Protein 3PI7 (pdb70)

Foldseek 3Di:
DDDQKWAWWFQDWAADPDQDFQADPAVPQTDIDMGTQDDEAQQKFKWQFFWAFDDSQQSCASNRNHPATAHGGAHTGFWFWGATCGAHNHPLRVVRHGFIWTFGQPNVSHHNRDRMGMHGSVRIDRADPPFDRVLSNPVPLLLVLVVLVVQVVVPQQEEEEPCQHPSNLNNQLVSQVVNHAYAYEDQDPVCQVVSVVSHHNHYARCPDPCRLVVLLVVVVRPHQEYEAADAAPVLLSNQVNAANHEAEYEHHNHPHDHDVPDCVCCVVRVYYYYYDDSVVVCVPPVVVVVSSVVSSVCSVVVVDDFFDEEAESVCCNPPVSVVVVDGHHIYMYGD

Solvent-accessible surface area: 15190 Å² total

Structure (mmCIF, N/CA/C/O backbone):
data_3PI7
#
_entry.id   3PI7
#
_cell.length_a   140.301
_cell.length_b   39.969
_cell.length_c   56.173
_cell.angle_alpha   90.000
_cell.angle_beta   90.340
_cell.angle_gamma   90.000
#
_symmetry.space_group_name_H-M   'C 1 2 1'
#
loop_
_entity.id
_entity.type
_entity.pdbx_description
1 polymer 'NADH oxidoreductase'
2 non-polymer GLYCEROL
3 non-polymer 'PHOSPHATE ION'
4 non-polymer 'POTASSIUM ION'
5 water water
#
loop_
_atom_site.group_PDB
_atom_site.id
_atom_site.type_symbol
_atom_site.label_atom_id
_atom_site.label_alt_id
_atom_site.label_comp_id
_atom_site.label_asym_id
_atom_site.label_entity_id
_atom_site.label_seq_id
_atom_site.pdbx_PDB_ins_code
_atom_site.Cartn_x
_atom_site.Cartn_y
_atom_site.Cartn_z
_atom_site.occupancy
_atom_site.B_iso_or_equiv
_atom_site.auth_seq_id
_atom_site.auth_comp_id
_atom_site.auth_asym_id
_atom_site.auth_atom_id
_atom_site.pdbx_PDB_model_num
ATOM 9 N N . THR A 1 6 ? 37.542 25.512 67.685 1.00 33.54 5 THR A N 1
ATOM 10 C CA . THR A 1 6 ? 37.050 24.143 67.797 1.00 32.52 5 THR A CA 1
ATOM 11 C C . THR A 1 6 ? 37.283 23.381 66.531 1.00 32.36 5 THR A C 1
ATOM 12 O O . THR A 1 6 ? 36.620 23.608 65.526 1.00 32.89 5 THR A O 1
ATOM 16 N N . ILE A 1 7 ? 38.239 22.466 66.605 1.00 25.79 6 ILE A N 1
ATOM 17 C CA A ILE A 1 7 ? 38.647 21.583 65.515 0.50 24.30 6 ILE A CA 1
ATOM 18 C CA B ILE A 1 7 ? 38.561 21.563 65.507 0.50 24.60 6 ILE A CA 1
ATOM 19 C C . ILE A 1 7 ? 38.736 20.187 66.135 1.00 24.44 6 ILE A C 1
ATOM 20 O O . ILE A 1 7 ? 39.173 20.102 67.287 1.00 23.04 6 ILE A O 1
ATOM 29 N N . PRO A 1 8 ? 38.354 19.082 65.449 1.00 20.65 7 PRO A N 1
ATOM 30 C CA . PRO A 1 8 ? 38.524 17.755 66.082 1.00 20.09 7 PRO A CA 1
ATOM 31 C C . PRO A 1 8 ? 39.965 17.511 66.504 1.00 20.09 7 PRO A C 1
ATOM 32 O O . PRO A 1 8 ? 40.899 18.058 65.885 1.00 18.40 7 PRO A O 1
ATOM 36 N N . SER A 1 9 ? 40.157 16.656 67.495 1.00 16.58 8 SER A N 1
ATOM 37 C CA . SER A 1 9 ? 41.525 16.346 67.861 1.00 17.14 8 SER A CA 1
ATOM 38 C C . SER A 1 9 ? 41.944 15.016 67.217 1.00 17.53 8 SER A C 1
ATOM 39 O O . SER A 1 9 ? 43.118 14.706 67.222 1.00 17.02 8 SER A O 1
ATOM 42 N N . GLU A 1 10 ? 40.991 14.250 66.658 1.00 14.49 9 GLU A N 1
ATOM 43 C CA . GLU A 1 10 ? 41.281 12.972 66.011 1.00 15.23 9 GLU A CA 1
ATOM 44 C C . GLU A 1 10 ? 40.683 12.967 64.620 1.00 16.58 9 GLU A C 1
ATOM 45 O O . GLU A 1 10 ? 39.654 13.598 64.384 1.00 16.89 9 GLU A O 1
ATOM 59 N N . LYS A 1 12 ? 40.298 10.447 60.657 1.00 13.08 11 LYS A N 1
ATOM 60 C CA . LYS A 1 12 ? 40.612 9.267 59.878 1.00 13.54 11 LYS A CA 1
ATOM 61 C C . LYS A 1 12 ? 41.531 9.708 58.742 1.00 14.54 11 LYS A C 1
ATOM 62 O O . LYS A 1 12 ? 41.455 10.853 58.291 1.00 12.91 11 LYS A O 1
ATOM 68 N N . ALA A 1 13 ? 42.429 8.811 58.313 1.00 11.44 12 ALA A N 1
ATOM 69 C CA . ALA A 1 13 ? 43.404 9.109 57.278 1.00 11.11 12 ALA A CA 1
ATOM 70 C C . ALA A 1 13 ? 43.940 7.833 56.682 1.00 13.78 12 ALA A C 1
ATOM 71 O O . ALA A 1 13 ? 43.748 6.771 57.285 1.00 15.82 12 ALA A O 1
ATOM 73 N N . LEU A 1 14 ? 44.585 7.924 55.496 1.00 11.56 13 LEU A N 1
ATOM 74 C CA . LEU A 1 14 ? 45.254 6.788 54.819 1.00 11.18 13 LEU A CA 1
ATOM 75 C C . LEU A 1 14 ? 46.724 6.978 55.073 1.00 15.73 13 LEU A C 1
ATOM 76 O O . LEU A 1 14 ? 47.344 7.883 54.492 1.00 14.80 13 LEU A O 1
ATOM 81 N N . LEU A 1 15 ? 47.251 6.210 56.034 1.00 13.24 14 LEU A N 1
ATOM 82 C CA . LEU A 1 15 ? 48.602 6.369 56.539 1.00 13.06 14 LEU A CA 1
ATOM 83 C C . LEU A 1 15 ? 49.632 5.556 55.817 1.00 15.38 14 LEU A C 1
ATOM 84 O O . LEU A 1 15 ? 49.435 4.369 55.578 1.00 14.54 14 LEU A O 1
ATOM 89 N N . LEU A 1 16 ? 50.780 6.178 55.561 1.00 11.89 15 LEU A N 1
ATOM 90 C CA . LEU A 1 16 ? 51.902 5.492 54.918 1.00 11.14 15 LEU A CA 1
ATOM 91 C C . LEU A 1 16 ? 52.416 4.354 55.777 1.00 16.31 15 LEU A C 1
ATOM 92 O O . LEU A 1 16 ? 52.667 4.534 56.974 1.00 16.23 15 LEU A O 1
ATOM 97 N N . VAL A 1 17 ? 52.577 3.179 55.156 1.00 14.19 16 VAL A N 1
ATOM 98 C CA . VAL A 1 17 ? 53.099 1.995 55.833 1.00 15.76 16 VAL A CA 1
ATOM 99 C C . VAL A 1 17 ? 54.618 2.005 55.660 1.00 20.82 16 VAL A C 1
ATOM 100 O O . VAL A 1 17 ? 55.357 1.585 56.557 1.00 20.44 16 VAL A O 1
ATOM 104 N N . GLY A 1 18 ? 55.055 2.481 54.501 1.00 18.45 17 GLY A N 1
ATOM 105 C CA . GLY A 1 18 ? 56.470 2.558 54.159 1.00 19.88 17 GLY A CA 1
ATOM 106 C C . GLY A 1 18 ? 57.134 3.812 54.676 1.00 20.33 17 GLY A C 1
ATOM 107 O O . GLY A 1 18 ? 56.474 4.820 54.932 1.00 17.97 17 GLY A O 1
ATOM 108 N N . ASP A 1 19 ? 58.442 3.727 54.871 1.00 17.91 18 ASP A N 1
ATOM 109 C CA . ASP A 1 19 ? 59.267 4.843 55.286 1.00 17.35 18 ASP A CA 1
ATOM 110 C C . ASP A 1 19 ? 60.331 5.100 54.222 1.00 19.53 18 ASP A C 1
ATOM 111 O O . ASP A 1 19 ? 60.795 4.146 53.562 1.00 17.29 18 ASP A O 1
ATOM 116 N N . GLY A 1 20 ? 60.731 6.375 54.071 1.00 16.77 19 GLY A N 1
ATOM 117 C CA . GLY A 1 20 ? 61.755 6.754 53.103 1.00 14.69 19 GLY A CA 1
ATOM 118 C C . GLY A 1 20 ? 61.443 6.303 51.695 1.00 17.49 19 GLY A C 1
ATOM 119 O O . GLY A 1 20 ? 60.326 6.502 51.195 1.00 14.28 19 GLY A O 1
ATOM 120 N N . TYR A 1 21 ? 62.439 5.686 51.044 1.00 17.57 20 TYR A N 1
ATOM 121 C CA . TYR A 1 21 ? 62.306 5.181 49.681 1.00 16.99 20 TYR A CA 1
ATOM 122 C C . TYR A 1 21 ? 62.307 3.675 49.706 1.00 19.30 20 TYR A C 1
ATOM 123 O O . TYR A 1 21 ? 62.775 3.079 50.667 1.00 18.26 20 TYR A O 1
ATOM 132 N N . THR A 1 22 ? 61.807 3.053 48.662 1.00 19.13 21 THR A N 1
ATOM 133 C CA . THR A 1 22 ? 61.776 1.596 48.660 1.00 20.97 21 THR A CA 1
ATOM 134 C C . THR A 1 22 ? 63.094 0.986 48.212 1.00 28.23 21 THR A C 1
ATOM 135 O O . THR A 1 22 ? 63.838 1.583 47.427 1.00 26.70 21 THR A O 1
ATOM 139 N N . LYS A 1 23 ? 63.372 -0.218 48.732 1.00 28.14 22 LYS A N 1
ATOM 140 C CA . LYS A 1 23 ? 64.551 -0.999 48.376 1.00 29.66 22 LYS A CA 1
ATOM 141 C C . LYS A 1 23 ? 64.144 -2.043 47.331 1.00 36.56 22 LYS A C 1
ATOM 142 O O . LYS A 1 23 ? 65.004 -2.704 46.740 1.00 38.17 22 LYS A O 1
ATOM 146 N N . THR A 1 24 ? 62.820 -2.198 47.120 1.00 32.10 23 THR A N 1
ATOM 147 C CA . THR A 1 24 ? 62.257 -3.164 46.179 1.00 32.40 23 THR A CA 1
ATOM 148 C C . THR A 1 24 ? 61.253 -2.442 45.247 1.00 33.38 23 THR A C 1
ATOM 149 O O . THR A 1 24 ? 60.057 -2.669 45.385 1.00 32.03 23 THR A O 1
ATOM 153 N N . PRO A 1 25 ? 61.698 -1.596 44.281 1.00 31.51 24 PRO A N 1
ATOM 154 C CA . PRO A 1 25 ? 60.719 -0.883 43.433 1.00 31.66 24 PRO A CA 1
ATOM 155 C C . PRO A 1 25 ? 59.893 -1.850 42.593 1.00 35.43 24 PRO A C 1
ATOM 156 O O . PRO A 1 25 ? 60.401 -2.900 42.207 1.00 36.23 24 PRO A O 1
ATOM 160 N N . SER A 1 26 ? 58.611 -1.521 42.359 1.00 30.06 25 SER A N 1
ATOM 161 C CA . SER A 1 26 ? 57.712 -2.423 41.646 1.00 29.76 25 SER A CA 1
ATOM 162 C C . SER A 1 26 ? 56.886 -1.755 40.546 1.00 30.37 25 SER A C 1
ATOM 163 O O . SER A 1 26 ? 55.718 -2.101 40.359 1.00 29.86 25 SER A O 1
ATOM 166 N N . GLY A 1 27 ? 57.508 -0.855 39.797 0.50 26.68 26 GLY A N 1
ATOM 167 C CA . GLY A 1 27 ? 56.839 -0.181 38.691 0.50 26.47 26 GLY A CA 1
ATOM 168 C C . GLY A 1 27 ? 55.790 0.827 39.124 0.50 28.86 26 GLY A C 1
ATOM 169 O O . GLY A 1 27 ? 55.709 1.191 40.301 0.50 28.56 26 GLY A O 1
ATOM 170 N N . SER A 1 28 ? 54.956 1.251 38.172 1.00 23.16 27 SER A N 1
ATOM 171 C CA . SER A 1 28 ? 53.976 2.298 38.378 1.00 22.07 27 SER A CA 1
ATOM 172 C C . SER A 1 28 ? 52.529 1.835 38.593 1.00 25.99 27 SER A C 1
ATOM 173 O O . SER A 1 28 ? 51.715 2.653 39.002 1.00 25.20 27 SER A O 1
ATOM 176 N N . ALA A 1 29 ? 52.209 0.561 38.322 1.00 24.96 28 ALA A N 1
ATOM 177 C CA . ALA A 1 29 ? 50.862 0.026 38.528 1.00 25.89 28 ALA A CA 1
ATOM 178 C C . ALA A 1 29 ? 50.575 -0.107 40.018 1.00 26.02 28 ALA A C 1
ATOM 179 O O . ALA A 1 29 ? 51.451 -0.496 40.791 1.00 24.12 28 ALA A O 1
ATOM 181 N N . LEU A 1 30 ? 49.375 0.267 40.419 1.00 24.58 29 LEU A N 1
ATOM 182 C CA . LEU A 1 30 ? 48.959 0.131 41.815 1.00 24.45 29 LEU A CA 1
ATOM 183 C C . LEU A 1 30 ? 48.037 -1.056 41.876 1.00 26.92 29 LEU A C 1
ATOM 184 O O . LEU A 1 30 ? 46.866 -0.962 41.507 1.00 25.97 29 LEU A O 1
ATOM 189 N N . GLU A 1 31 ? 48.620 -2.186 42.225 1.00 25.01 30 GLU A N 1
ATOM 190 C CA . GLU A 1 31 ? 47.984 -3.478 42.292 1.00 27.41 30 GLU A CA 1
ATOM 191 C C . GLU A 1 31 ? 47.100 -3.597 43.551 1.00 27.50 30 GLU A C 1
ATOM 192 O O . GLU A 1 31 ? 46.080 -4.284 43.532 1.00 28.15 30 GLU A O 1
ATOM 198 N N . ALA A 1 32 ? 47.525 -2.960 44.648 1.00 21.42 31 ALA A N 1
ATOM 199 C CA . ALA A 1 32 ? 46.848 -2.968 45.942 1.00 21.39 31 ALA A CA 1
ATOM 200 C C . ALA A 1 32 ? 47.288 -1.770 46.777 1.00 22.72 31 ALA A C 1
ATOM 201 O O . ALA A 1 32 ? 48.402 -1.264 46.586 1.00 21.19 31 ALA A O 1
ATOM 211 N N . GLU A 1 34 ? 46.984 -1.935 50.376 1.00 14.80 33 GLU A N 1
ATOM 212 C CA . GLU A 1 34 ? 47.380 -2.497 51.671 1.00 13.20 33 GLU A CA 1
ATOM 213 C C . GLU A 1 34 ? 48.876 -2.608 51.890 1.00 16.27 33 GLU A C 1
ATOM 214 O O . GLU A 1 34 ? 49.276 -2.463 53.046 1.00 16.74 33 GLU A O 1
ATOM 220 N N . PRO A 1 35 ? 49.749 -2.816 50.882 1.00 16.00 34 PRO A N 1
ATOM 221 C CA . PRO A 1 35 ? 51.198 -2.832 51.188 1.00 15.65 34 PRO A CA 1
ATOM 222 C C . PRO A 1 35 ? 51.727 -1.438 51.559 1.00 17.45 34 PRO A C 1
ATOM 223 O O . PRO A 1 35 ? 52.754 -1.313 52.238 1.00 17.85 34 PRO A O 1
ATOM 227 N N . TYR A 1 36 ? 51.003 -0.395 51.150 1.00 13.58 35 TYR A N 1
ATOM 228 C CA . TYR A 1 36 ? 51.485 0.992 51.191 1.00 13.31 35 TYR A CA 1
ATOM 229 C C . TYR A 1 36 ? 50.745 1.898 52.109 1.00 17.29 35 TYR A C 1
ATOM 230 O O . TYR A 1 36 ? 51.304 2.912 52.537 1.00 16.13 35 TYR A O 1
ATOM 239 N N . LEU A 1 37 ? 49.459 1.599 52.364 1.00 14.39 36 LEU A N 1
ATOM 240 C CA . LEU A 1 37 ? 48.645 2.490 53.168 1.00 13.27 36 LEU A CA 1
ATOM 241 C C . LEU A 1 37 ? 47.752 1.700 54.074 1.00 16.69 36 LEU A C 1
ATOM 242 O O . LEU A 1 37 ? 47.331 0.593 53.718 1.00 15.08 36 LEU A O 1
ATOM 247 N N . GLU A 1 38 ? 47.466 2.267 55.234 1.00 12.69 37 GLU A N 1
ATOM 248 C CA . GLU A 1 38 ? 46.538 1.669 56.173 1.00 13.81 37 GLU A CA 1
ATOM 249 C C . GLU A 1 38 ? 45.594 2.747 56.638 1.00 17.98 37 GLU A C 1
ATOM 250 O O . GLU A 1 38 ? 46.008 3.895 56.864 1.00 17.98 37 GLU A O 1
ATOM 256 N N . GLN A 1 39 ? 44.321 2.390 56.739 1.00 15.93 38 GLN A N 1
ATOM 257 C CA . GLN A 1 39 ? 43.333 3.329 57.237 1.00 15.19 38 GLN A CA 1
ATOM 258 C C . GLN A 1 39 ? 43.520 3.382 58.737 1.00 18.77 38 GLN A C 1
ATOM 259 O O . GLN A 1 39 ? 43.625 2.343 59.389 1.00 20.22 38 GLN A O 1
ATOM 265 N N . GLY A 1 40 ? 43.601 4.577 59.284 1.00 15.89 39 GLY A N 1
ATOM 266 C CA . GLY A 1 40 ? 43.760 4.699 60.726 1.00 16.20 39 GLY A CA 1
ATOM 267 C C . GLY A 1 40 ? 43.127 5.953 61.261 1.00 20.20 39 GLY A C 1
ATOM 268 O O . GLY A 1 40 ? 42.668 6.799 60.500 1.00 18.42 39 GLY A O 1
ATOM 269 N N . ARG A 1 41 ? 43.056 6.044 62.575 1.00 17.24 40 ARG A N 1
ATOM 270 C CA . ARG A 1 41 ? 42.559 7.223 63.274 1.00 16.60 40 ARG A CA 1
ATOM 271 C C . ARG A 1 41 ? 43.770 7.782 63.979 1.00 21.08 40 ARG A C 1
ATOM 272 O O . ARG A 1 41 ? 44.427 7.048 64.711 1.00 21.18 40 ARG A O 1
ATOM 280 N N . ILE A 1 42 ? 44.119 9.036 63.708 1.00 16.55 41 ILE A N 1
ATOM 281 C CA . ILE A 1 42 ? 45.305 9.654 64.284 1.00 15.60 41 ILE A CA 1
ATOM 282 C C . ILE A 1 42 ? 44.978 11.062 64.747 1.00 16.10 41 ILE A C 1
ATOM 283 O O . ILE A 1 42 ? 43.967 11.618 64.354 1.00 14.70 41 ILE A O 1
ATOM 288 N N . ALA A 1 43 ? 45.864 11.646 65.543 1.00 13.53 42 ALA A N 1
ATOM 289 C CA . ALA A 1 43 ? 45.698 13.011 65.997 1.00 14.40 42 ALA A CA 1
ATOM 290 C C . ALA A 1 43 ? 45.753 13.983 64.831 1.00 16.43 42 ALA A C 1
ATOM 291 O O . ALA A 1 43 ? 46.509 13.798 63.868 1.00 15.44 42 ALA A O 1
ATOM 293 N N . VAL A 1 44 ? 44.900 15.010 64.901 1.00 12.30 43 VAL A N 1
ATOM 294 C CA . VAL A 1 44 ? 44.896 16.062 63.910 1.00 11.94 43 VAL A CA 1
ATOM 295 C C . VAL A 1 44 ? 46.181 16.885 64.131 1.00 15.36 43 VAL A C 1
ATOM 296 O O . VAL A 1 44 ? 46.469 17.288 65.256 1.00 14.47 43 VAL A O 1
ATOM 300 N N . PRO A 1 45 ? 46.991 17.110 63.075 1.00 12.80 44 PRO A N 1
ATOM 301 C CA . PRO A 1 45 ? 48.212 17.895 63.259 1.00 11.44 44 PRO A CA 1
ATOM 302 C C . PRO A 1 45 ? 47.941 19.377 63.492 1.00 16.02 44 PRO A C 1
ATOM 303 O O . PRO A 1 45 ? 46.854 19.879 63.202 1.00 13.42 44 PRO A O 1
ATOM 307 N N . ALA A 1 46 ? 48.944 20.061 64.031 1.00 14.75 45 ALA A N 1
ATOM 308 C CA . ALA A 1 46 ? 48.932 21.509 64.223 1.00 16.79 45 ALA A CA 1
ATOM 309 C C . ALA A 1 46 ? 49.789 22.161 63.121 1.00 19.20 45 ALA A C 1
ATOM 310 O O . ALA A 1 46 ? 50.895 21.697 62.846 1.00 17.50 45 ALA A O 1
ATOM 312 N N . PRO A 1 47 ? 49.266 23.196 62.451 1.00 16.02 46 PRO A N 1
ATOM 313 C CA . PRO A 1 47 ? 50.072 23.880 61.421 1.00 15.68 46 PRO A CA 1
ATOM 314 C C . PRO A 1 47 ? 51.201 24.671 62.044 1.00 17.22 46 PRO A C 1
ATOM 315 O O . PRO A 1 47 ? 51.034 25.238 63.134 1.00 17.21 46 PRO A O 1
ATOM 319 N N . GLY A 1 48 ? 52.319 24.708 61.340 1.00 13.56 47 GLY A N 1
ATOM 320 C CA . GLY A 1 48 ? 53.471 25.515 61.727 1.00 15.01 47 GLY A CA 1
ATOM 321 C C . GLY A 1 48 ? 53.187 26.978 61.424 1.00 19.47 47 GLY A C 1
ATOM 322 O O . GLY A 1 48 ? 52.163 27.297 60.815 1.00 17.11 47 GLY A O 1
ATOM 323 N N . PRO A 1 49 ? 54.107 27.889 61.759 1.00 16.81 48 PRO A N 1
ATOM 324 C CA . PRO A 1 49 ? 53.835 29.339 61.565 1.00 17.22 48 PRO A CA 1
ATOM 325 C C . PRO A 1 49 ? 53.399 29.768 60.156 1.00 18.86 48 PRO A C 1
ATOM 326 O O . PRO A 1 49 ? 52.525 30.619 60.062 1.00 18.55 48 PRO A O 1
ATOM 330 N N . SER A 1 50 ? 53.957 29.171 59.088 1.00 15.11 49 SER A N 1
ATOM 331 C CA . SER A 1 50 ? 53.677 29.523 57.689 1.00 15.07 49 SER A CA 1
ATOM 332 C C . SER A 1 50 ? 52.642 28.599 57.050 1.00 16.96 49 SER A C 1
ATOM 333 O O . SER A 1 50 ? 52.413 28.678 55.840 1.00 16.49 49 SER A O 1
ATOM 336 N N . GLN A 1 51 ? 52.022 27.717 57.857 1.00 13.04 50 GLN A N 1
ATOM 337 C CA . GLN A 1 51 ? 51.122 26.688 57.343 1.00 12.25 50 GLN A CA 1
ATOM 338 C C . GLN A 1 51 ? 49.680 26.868 57.752 1.00 13.78 50 GLN A C 1
ATOM 339 O O . GLN A 1 51 ? 49.357 27.626 58.668 1.00 11.79 50 GLN A O 1
ATOM 345 N N . VAL A 1 52 ? 48.805 26.126 57.061 1.00 11.40 51 VAL A N 1
ATOM 346 C CA . VAL A 1 52 ? 47.395 26.125 57.332 1.00 11.12 51 VAL A CA 1
ATOM 347 C C . VAL A 1 52 ? 46.928 24.693 57.485 1.00 13.63 51 VAL A C 1
ATOM 348 O O . VAL A 1 52 ? 47.516 23.773 56.902 1.00 12.04 51 VAL A O 1
ATOM 352 N N . LEU A 1 53 ? 45.903 24.518 58.294 1.00 9.68 52 LEU A N 1
ATOM 353 C CA . LEU A 1 53 ? 45.258 23.224 58.498 1.00 10.18 52 LEU A CA 1
ATOM 354 C C . LEU A 1 53 ? 43.981 23.256 57.699 1.00 13.07 52 LEU A C 1
ATOM 355 O O . LEU A 1 53 ? 43.113 24.129 57.916 1.00 12.65 52 LEU A O 1
ATOM 360 N N . ILE A 1 54 ? 43.860 22.328 56.773 1.00 10.66 53 ILE A N 1
ATOM 361 C CA . ILE A 1 54 ? 42.709 22.290 55.875 1.00 8.96 53 ILE A CA 1
ATOM 362 C C . ILE A 1 54 ? 41.797 21.114 56.184 1.00 12.46 53 ILE A C 1
ATOM 363 O O . ILE A 1 54 ? 42.265 19.966 56.218 1.00 11.27 53 ILE A O 1
ATOM 368 N N . LYS A 1 55 ? 40.481 21.383 56.272 1.00 9.98 54 LYS A N 1
ATOM 369 C CA . LYS A 1 55 ? 39.461 20.364 56.377 1.00 9.78 54 LYS A CA 1
ATOM 370 C C . LYS A 1 55 ? 39.211 19.930 54.959 1.00 13.79 54 LYS A C 1
ATOM 371 O O . LYS A 1 55 ? 38.650 20.699 54.184 1.00 12.73 54 LYS A O 1
ATOM 377 N N . VAL A 1 56 ? 39.687 18.728 54.597 1.00 10.68 55 VAL A N 1
ATOM 378 C CA . VAL A 1 56 ? 39.642 18.246 53.229 1.00 9.56 55 VAL A CA 1
ATOM 379 C C . VAL A 1 56 ? 38.251 17.860 52.794 1.00 14.83 55 VAL A C 1
ATOM 380 O O . VAL A 1 56 ? 37.587 17.034 53.443 1.00 15.58 55 VAL A O 1
ATOM 384 N N . ASN A 1 57 ? 37.837 18.438 51.646 1.00 11.51 56 ASN A N 1
ATOM 385 C CA A ASN A 1 57 ? 36.559 18.126 51.039 0.70 13.00 56 ASN A CA 1
ATOM 386 C CA B ASN A 1 57 ? 36.557 18.147 51.010 0.30 12.59 56 ASN A CA 1
ATOM 387 C C . ASN A 1 57 ? 36.750 16.984 50.038 1.00 16.24 56 ASN A C 1
ATOM 388 O O . ASN A 1 57 ? 36.017 16.002 50.089 1.00 15.26 56 ASN A O 1
ATOM 397 N N . LEU A 1 58 ? 37.748 17.107 49.149 1.00 12.03 57 LEU A N 1
ATOM 398 C CA A LEU A 1 58 ? 38.056 16.117 48.118 0.50 12.39 57 LEU A CA 1
ATOM 399 C CA B LEU A 1 58 ? 38.060 16.092 48.168 0.50 13.22 57 LEU A CA 1
ATOM 400 C C . LEU A 1 58 ? 39.547 16.085 47.908 1.00 16.42 57 LEU A C 1
ATOM 401 O O . LEU A 1 58 ? 40.175 17.141 47.927 1.00 15.99 57 LEU A O 1
ATOM 410 N N . ALA A 1 59 ? 40.117 14.908 47.697 1.00 12.53 58 ALA A N 1
ATOM 411 C CA . ALA A 1 59 ? 41.548 14.831 47.431 1.00 13.14 58 ALA A CA 1
ATOM 412 C C . ALA A 1 59 ? 41.743 14.127 46.095 1.00 15.97 58 ALA A C 1
ATOM 413 O O . ALA A 1 59 ? 41.002 13.210 45.782 1.00 16.88 58 ALA A O 1
ATOM 415 N N . SER A 1 60 ? 42.673 14.601 45.284 1.00 13.62 59 SER A N 1
ATOM 416 C CA . SER A 1 60 ? 42.983 13.957 44.008 1.00 14.52 59 SER A CA 1
ATOM 417 C C . SER A 1 60 ? 43.890 12.777 44.214 1.00 17.03 59 SER A C 1
ATOM 418 O O . SER A 1 60 ? 44.602 12.691 45.222 1.00 16.56 59 SER A O 1
ATOM 421 N N . ILE A 1 61 ? 43.934 11.903 43.218 1.00 14.96 60 ILE A N 1
ATOM 422 C CA . ILE A 1 61 ? 44.904 10.815 43.133 1.00 15.72 60 ILE A CA 1
ATOM 423 C C . ILE A 1 61 ? 45.646 11.027 41.827 1.00 20.36 60 ILE A C 1
ATOM 424 O O . ILE A 1 61 ? 45.028 10.966 40.754 1.00 20.67 60 ILE A O 1
ATOM 429 N N . ASN A 1 62 ? 46.940 11.318 41.909 1.00 16.42 61 ASN A N 1
ATOM 430 C CA . ASN A 1 62 ? 47.772 11.545 40.723 1.00 16.42 61 ASN A CA 1
ATOM 431 C C . ASN A 1 62 ? 48.842 10.483 40.587 1.00 19.76 61 ASN A C 1
ATOM 432 O O . ASN A 1 62 ? 49.223 9.905 41.602 1.00 18.32 61 ASN A O 1
ATOM 437 N N . PRO A 1 63 ? 49.463 10.288 39.397 1.00 19.27 62 PRO A N 1
ATOM 438 C CA . PRO A 1 63 ? 50.561 9.300 39.301 1.00 18.38 62 PRO A CA 1
ATOM 439 C C . PRO A 1 63 ? 51.658 9.572 40.337 1.00 18.47 62 PRO A C 1
ATOM 440 O O . PRO A 1 63 ? 52.193 8.621 40.902 1.00 18.17 62 PRO A O 1
ATOM 444 N N . SER A 1 64 ? 51.926 10.872 40.666 1.00 15.10 63 SER A N 1
ATOM 445 C CA . SER A 1 64 ? 52.932 11.209 41.693 1.00 13.81 63 SER A CA 1
ATOM 446 C C . SER A 1 64 ? 52.539 10.603 43.065 1.00 14.85 63 SER A C 1
ATOM 447 O O . SER A 1 64 ? 53.428 10.196 43.800 1.00 14.69 63 SER A O 1
ATOM 450 N N . ASP A 1 65 ? 51.231 10.535 43.420 1.00 13.09 64 ASP A N 1
ATOM 451 C CA . ASP A 1 65 ? 50.837 9.896 44.697 1.00 11.95 64 ASP A CA 1
ATOM 452 C C . ASP A 1 65 ? 51.145 8.403 44.699 1.00 14.65 64 ASP A C 1
ATOM 453 O O . ASP A 1 65 ? 51.654 7.886 45.682 1.00 15.39 64 ASP A O 1
ATOM 458 N N . VAL A 1 66 ? 50.835 7.714 43.599 1.00 12.66 65 VAL A N 1
ATOM 459 C CA . VAL A 1 66 ? 51.085 6.270 43.464 1.00 13.63 65 VAL A CA 1
ATOM 460 C C . VAL A 1 66 ? 52.590 6.018 43.611 1.00 15.61 65 VAL A C 1
ATOM 461 O O . VAL A 1 66 ? 52.994 5.218 44.447 1.00 15.11 65 VAL A O 1
ATOM 465 N N . ALA A 1 67 ? 53.422 6.798 42.905 1.00 13.90 66 ALA A N 1
ATOM 466 C CA . ALA A 1 67 ? 54.875 6.639 43.000 1.00 13.42 66 ALA A CA 1
ATOM 467 C C . ALA A 1 67 ? 55.341 6.921 44.418 1.00 15.27 66 ALA A C 1
ATOM 468 O O . ALA A 1 67 ? 56.189 6.208 44.962 1.00 14.70 66 ALA A O 1
ATOM 470 N N . PHE A 1 68 ? 54.778 7.984 45.036 1.00 12.37 67 PHE A N 1
ATOM 471 C CA . PHE A 1 68 ? 55.195 8.362 46.371 1.00 10.81 67 PHE A CA 1
ATOM 472 C C . PHE A 1 68 ? 54.894 7.293 47.415 1.00 12.23 67 PHE A C 1
ATOM 473 O O . PHE A 1 68 ? 55.772 7.013 48.236 1.00 12.74 67 PHE A O 1
ATOM 481 N N . ILE A 1 69 ? 53.676 6.723 47.433 1.00 11.00 68 ILE A N 1
ATOM 482 C CA . ILE A 1 69 ? 53.318 5.740 48.481 1.00 11.66 68 ILE A CA 1
ATOM 483 C C . ILE A 1 69 ? 54.167 4.445 48.323 1.00 15.23 68 ILE A C 1
ATOM 484 O O . ILE A 1 69 ? 54.492 3.766 49.312 1.00 14.82 68 ILE A O 1
ATOM 489 N N . LYS A 1 70 ? 54.598 4.188 47.087 1.00 13.29 69 LYS A N 1
ATOM 490 C CA . LYS A 1 70 ? 55.432 3.039 46.761 1.00 14.55 69 LYS A CA 1
ATOM 491 C C . LYS A 1 70 ? 56.892 3.287 47.107 1.00 19.54 69 LYS A C 1
ATOM 492 O O . LYS A 1 70 ? 57.689 2.374 46.967 1.00 17.93 69 LYS A O 1
ATOM 498 N N . GLY A 1 71 ? 57.231 4.500 47.560 1.00 16.83 70 GLY A N 1
ATOM 499 C CA . GLY A 1 71 ? 58.610 4.894 47.881 1.00 15.99 70 GLY A CA 1
ATOM 500 C C . GLY A 1 71 ? 59.476 5.078 46.636 1.00 18.61 70 GLY A C 1
ATOM 501 O O . GLY A 1 71 ? 60.700 4.951 46.692 1.00 19.58 70 GLY A O 1
ATOM 502 N N . GLN A 1 72 ? 58.828 5.359 45.508 1.00 15.91 71 GLN A N 1
ATOM 503 C CA . GLN A 1 72 ? 59.405 5.479 44.173 1.00 16.98 71 GLN A CA 1
ATOM 504 C C . GLN A 1 72 ? 59.358 6.910 43.618 1.00 21.04 71 GLN A C 1
ATOM 505 O O . GLN A 1 72 ? 59.575 7.125 42.419 1.00 22.09 71 GLN A O 1
ATOM 511 N N . TYR A 1 73 ? 59.073 7.885 44.476 1.00 17.06 72 TYR A N 1
ATOM 512 C CA . TYR A 1 73 ? 59.002 9.278 44.063 1.00 15.24 72 TYR A CA 1
ATOM 513 C C . TYR A 1 73 ? 60.264 10.033 44.530 1.00 19.84 72 TYR A C 1
ATOM 514 O O . TYR A 1 73 ? 61.104 9.460 45.206 1.00 21.00 72 TYR A O 1
ATOM 523 N N . GLY A 1 74 ? 60.413 11.285 44.134 1.00 17.95 73 GLY A N 1
ATOM 524 C CA . GLY A 1 74 ? 61.565 12.089 44.516 1.00 18.21 73 GLY A CA 1
ATOM 525 C C . GLY A 1 74 ? 61.420 12.774 45.853 1.00 22.58 73 GLY A C 1
ATOM 526 O O . GLY A 1 74 ? 62.086 13.776 46.107 1.00 23.60 73 GLY A O 1
ATOM 527 N N . GLN A 1 75 ? 60.581 12.216 46.732 1.00 16.40 74 GLN A N 1
ATOM 528 C CA . GLN A 1 75 ? 60.345 12.733 48.075 1.00 15.24 74 GLN A CA 1
ATOM 529 C C . GLN A 1 75 ? 60.186 11.536 48.992 1.00 14.84 74 GLN A C 1
ATOM 530 O O . GLN A 1 75 ? 59.501 10.599 48.605 1.00 13.05 74 GLN A O 1
ATOM 536 N N . PRO A 1 76 ? 60.864 11.468 50.152 1.00 13.43 75 PRO A N 1
ATOM 537 C CA . PRO A 1 76 ? 60.733 10.271 50.974 1.00 12.91 75 PRO A CA 1
ATOM 538 C C . PRO A 1 76 ? 59.420 10.235 51.767 1.00 15.64 75 PRO A C 1
ATOM 539 O O . PRO A 1 76 ? 58.840 11.260 52.113 1.00 14.20 75 PRO A O 1
ATOM 543 N N . ARG A 1 77 ? 58.977 9.032 52.061 1.00 12.70 76 ARG A N 1
ATOM 544 C CA . ARG A 1 77 ? 57.793 8.798 52.876 1.00 11.61 76 ARG A CA 1
ATOM 545 C C . ARG A 1 77 ? 58.127 9.001 54.339 1.00 16.16 76 ARG A C 1
ATOM 546 O O . ARG A 1 77 ? 59.234 8.660 54.772 1.00 16.29 76 ARG A O 1
ATOM 554 N N . VAL A 1 78 ? 57.167 9.498 55.114 1.00 12.28 77 VAL A N 1
ATOM 555 C CA . VAL A 1 78 ? 57.302 9.529 56.562 1.00 12.25 77 VAL A CA 1
ATOM 556 C C . VAL A 1 78 ? 56.259 8.511 57.046 1.00 15.07 77 VAL A C 1
ATOM 557 O O . VAL A 1 78 ? 55.063 8.760 56.919 1.00 14.38 77 VAL A O 1
ATOM 561 N N . LYS A 1 79 ? 56.711 7.337 57.491 1.00 14.99 78 LYS A N 1
ATOM 562 C CA . LYS A 1 79 ? 55.807 6.293 57.961 1.00 14.47 78 LYS A CA 1
ATOM 563 C C . LYS A 1 79 ? 54.815 6.853 58.973 1.00 16.87 78 LYS A C 1
ATOM 564 O O . LYS A 1 79 ? 55.191 7.584 59.887 1.00 17.40 78 LYS A O 1
ATOM 570 N N . GLY A 1 80 ? 53.558 6.491 58.788 1.00 14.14 79 GLY A N 1
ATOM 571 C CA . GLY A 1 80 ? 52.481 6.870 59.687 1.00 13.01 79 GLY A CA 1
ATOM 572 C C . GLY A 1 80 ? 51.807 8.179 59.353 1.00 14.25 79 GLY A C 1
ATOM 573 O O . GLY A 1 80 ? 50.868 8.573 60.056 1.00 15.70 79 GLY A O 1
ATOM 574 N N . ARG A 1 81 ? 52.295 8.898 58.326 1.00 11.81 80 ARG A N 1
ATOM 575 C CA . ARG A 1 81 ? 51.648 10.132 57.921 1.00 10.96 80 ARG A CA 1
ATOM 576 C C . ARG A 1 81 ? 50.675 9.855 56.811 1.00 13.50 80 ARG A C 1
ATOM 577 O O . ARG A 1 81 ? 50.920 8.970 55.997 1.00 14.72 80 ARG A O 1
ATOM 585 N N . PRO A 1 82 ? 49.613 10.651 56.722 1.00 9.70 81 PRO A N 1
ATOM 586 C CA . PRO A 1 82 ? 48.705 10.532 55.581 1.00 9.99 81 PRO A CA 1
ATOM 587 C C . PRO A 1 82 ? 49.416 10.939 54.303 1.00 13.72 81 PRO A C 1
ATOM 588 O O . PRO A 1 82 ? 50.193 11.919 54.271 1.00 12.73 81 PRO A O 1
ATOM 592 N N . ALA A 1 83 ? 49.190 10.163 53.261 1.00 11.87 82 ALA A N 1
ATOM 593 C CA . ALA A 1 83 ? 49.692 10.448 51.913 1.00 12.74 82 ALA A CA 1
ATOM 594 C C . ALA A 1 83 ? 48.695 11.428 51.215 1.00 15.29 82 ALA A C 1
ATOM 595 O O . ALA A 1 83 ? 47.705 11.812 51.822 1.00 13.72 82 ALA A O 1
ATOM 597 N N . GLY A 1 84 ? 48.975 11.797 49.963 1.00 13.49 83 GLY A N 1
ATOM 598 C CA . GLY A 1 84 ? 48.110 12.664 49.176 1.00 13.13 83 GLY A CA 1
ATOM 599 C C . GLY A 1 84 ? 48.730 14.023 48.999 1.00 15.67 83 GLY A C 1
ATOM 600 O O . GLY A 1 84 ? 48.999 14.741 49.972 1.00 14.62 83 GLY A O 1
ATOM 601 N N . PHE A 1 85 ? 48.971 14.385 47.765 1.00 13.32 84 PHE A N 1
ATOM 602 C CA . PHE A 1 85 ? 49.654 15.650 47.519 1.00 12.02 84 PHE A CA 1
ATOM 603 C C . PHE A 1 85 ? 48.721 16.821 47.321 1.00 16.53 84 PHE A C 1
ATOM 604 O O . PHE A 1 85 ? 49.179 17.942 47.513 1.00 18.15 84 PHE A O 1
ATOM 612 N N . GLU A 1 86 ? 47.491 16.625 46.844 1.00 11.88 85 GLU A N 1
ATOM 613 C CA . GLU A 1 86 ? 46.629 17.771 46.605 1.00 12.35 85 GLU A CA 1
ATOM 614 C C . GLU A 1 86 ? 45.165 17.515 46.924 1.00 12.61 85 GLU A C 1
ATOM 615 O O . GLU A 1 86 ? 44.695 16.386 46.933 1.00 12.81 85 GLU A O 1
ATOM 621 N N . GLY A 1 87 ? 44.432 18.604 47.064 1.00 10.09 86 GLY A N 1
ATOM 622 C CA . GLY A 1 87 ? 43.000 18.507 47.246 1.00 10.22 86 GLY A CA 1
ATOM 623 C C . GLY A 1 87 ? 42.357 19.861 47.318 1.00 13.36 86 GLY A C 1
ATOM 624 O O . GLY A 1 87 ? 42.959 20.894 46.962 1.00 11.58 86 GLY A O 1
ATOM 625 N N . VAL A 1 88 ? 41.136 19.847 47.811 1.00 10.22 87 VAL A N 1
ATOM 626 C CA . VAL A 1 88 ? 40.386 21.065 48.026 1.00 10.53 87 VAL A CA 1
ATOM 627 C C . VAL A 1 88 ? 39.784 20.960 49.417 1.00 13.08 87 VAL A C 1
ATOM 628 O O . VAL A 1 88 ? 39.347 19.883 49.865 1.00 11.90 87 VAL A O 1
ATOM 632 N N . GLY A 1 89 ? 39.702 22.093 50.078 1.00 13.26 88 GLY A N 1
ATOM 633 C CA . GLY A 1 89 ? 39.073 22.085 51.383 1.00 12.50 88 GLY A CA 1
ATOM 634 C C . GLY A 1 89 ? 39.002 23.462 51.965 1.00 13.92 88 GLY A C 1
ATOM 635 O O . GLY A 1 89 ? 39.373 24.435 51.311 1.00 13.39 88 GLY A O 1
ATOM 636 N N . THR A 1 90 ? 38.573 23.543 53.218 1.00 11.68 89 THR A N 1
ATOM 637 C CA . THR A 1 90 ? 38.432 24.829 53.880 1.00 10.55 89 THR A CA 1
ATOM 638 C C . THR A 1 90 ? 39.462 24.937 54.968 1.00 12.65 89 THR A C 1
ATOM 639 O O . THR A 1 90 ? 39.626 24.005 55.739 1.00 11.97 89 THR A O 1
ATOM 643 N N . ILE A 1 91 ? 40.129 26.082 55.040 1.00 9.54 90 ILE A N 1
ATOM 644 C CA . ILE A 1 91 ? 41.140 26.298 56.098 1.00 10.04 90 ILE A CA 1
ATOM 645 C C . ILE A 1 91 ? 40.455 26.577 57.429 1.00 14.26 90 ILE A C 1
ATOM 646 O O . ILE A 1 91 ? 39.695 27.534 57.549 1.00 13.73 90 ILE A O 1
ATOM 651 N N . VAL A 1 92 ? 40.763 25.746 58.447 1.00 11.81 91 VAL A N 1
ATOM 652 C CA . VAL A 1 92 ? 40.114 25.830 59.749 1.00 11.54 91 VAL A CA 1
ATOM 653 C C . VAL A 1 92 ? 41.075 26.360 60.791 1.00 16.81 91 VAL A C 1
ATOM 654 O O . VAL A 1 92 ? 40.617 26.749 61.863 1.00 16.87 91 VAL A O 1
ATOM 658 N N . ALA A 1 93 ? 42.384 26.383 60.496 1.00 13.17 92 ALA A N 1
ATOM 659 C CA . ALA A 1 93 ? 43.391 26.937 61.411 1.00 13.71 92 ALA A CA 1
ATOM 660 C C . ALA A 1 93 ? 44.635 27.327 60.630 1.00 17.41 92 ALA A C 1
ATOM 661 O O . ALA A 1 93 ? 44.880 26.790 59.556 1.00 16.16 92 ALA A O 1
ATOM 663 N N . GLY A 1 94 ? 45.389 28.278 61.153 1.00 16.90 93 GLY A N 1
ATOM 664 C CA . GLY A 1 94 ? 46.623 28.705 60.508 1.00 17.00 93 GLY A CA 1
ATOM 665 C C . GLY A 1 94 ? 47.678 28.947 61.552 1.00 20.81 93 GLY A C 1
ATOM 666 O O . GLY A 1 94 ? 47.336 29.194 62.700 1.00 17.98 93 GLY A O 1
ATOM 667 N N . GLY A 1 95 ? 48.943 28.888 61.148 1.00 17.54 94 GLY A N 1
ATOM 668 C CA . GLY A 1 95 ? 50.064 29.292 61.985 1.00 17.07 94 GLY A CA 1
ATOM 669 C C . GLY A 1 95 ? 49.996 30.793 62.188 1.00 21.77 94 GLY A C 1
ATOM 670 O O . GLY A 1 95 ? 49.162 31.457 61.570 1.00 21.87 94 GLY A O 1
ATOM 671 N N . ASP A 1 96 ? 50.844 31.339 63.065 1.00 18.49 95 ASP A N 1
ATOM 672 C CA . ASP A 1 96 ? 50.787 32.750 63.461 1.00 19.77 95 ASP A CA 1
ATOM 673 C C . ASP A 1 96 ? 51.235 33.746 62.389 1.00 22.22 95 ASP A C 1
ATOM 674 O O . ASP A 1 96 ? 51.018 34.941 62.571 1.00 24.23 95 ASP A O 1
ATOM 679 N N . GLU A 1 97 ? 51.815 33.299 61.281 1.00 17.18 96 GLU A N 1
ATOM 680 C CA . GLU A 1 97 ? 52.238 34.260 60.256 1.00 15.53 96 GLU A CA 1
ATOM 681 C C . GLU A 1 97 ? 50.997 34.833 59.547 1.00 21.03 96 GLU A C 1
ATOM 682 O O . GLU A 1 97 ? 50.008 34.117 59.358 1.00 19.42 96 GLU A O 1
ATOM 688 N N . PRO A 1 98 ? 51.016 36.137 59.209 1.00 18.67 97 PRO A N 1
ATOM 689 C CA . PRO A 1 98 ? 49.825 36.767 58.617 1.00 17.50 97 PRO A CA 1
ATOM 690 C C . PRO A 1 98 ? 49.271 36.076 57.376 1.00 17.82 97 PRO A C 1
ATOM 691 O O . PRO A 1 98 ? 48.055 35.996 57.247 1.00 18.30 97 PRO A O 1
ATOM 695 N N . TYR A 1 99 ? 50.119 35.607 56.465 1.00 14.18 98 TYR A N 1
ATOM 696 C CA . TYR A 1 99 ? 49.620 34.905 55.270 1.00 12.95 98 TYR A CA 1
ATOM 697 C C . TYR A 1 99 ? 48.722 33.733 55.697 1.00 16.79 98 TYR A C 1
ATOM 698 O O . TYR A 1 99 ? 47.616 33.588 55.171 1.00 14.75 98 TYR A O 1
ATOM 707 N N . ALA A 1 100 ? 49.200 32.906 56.658 1.00 14.81 99 ALA A N 1
ATOM 708 C CA . ALA A 1 100 ? 48.440 31.742 57.136 1.00 14.76 99 ALA A CA 1
ATOM 709 C C . ALA A 1 100 ? 47.160 32.208 57.835 1.00 16.49 99 ALA A C 1
ATOM 710 O O . ALA A 1 100 ? 46.082 31.715 57.515 1.00 15.02 99 ALA A O 1
ATOM 712 N N . LYS A 1 101 ? 47.256 33.205 58.738 1.00 14.86 100 LYS A N 1
ATOM 713 C CA . LYS A 1 101 ? 46.072 33.687 59.473 1.00 15.16 100 LYS A CA 1
ATOM 714 C C . LYS A 1 101 ? 45.007 34.291 58.558 1.00 17.41 100 LYS A C 1
ATOM 715 O O . LYS A 1 101 ? 43.813 34.068 58.797 1.00 17.93 100 LYS A O 1
ATOM 721 N N . SER A 1 102 ? 45.411 34.985 57.492 1.00 14.43 101 SER A N 1
ATOM 722 C CA . SER A 1 102 ? 44.479 35.623 56.567 1.00 13.26 101 SER A CA 1
ATOM 723 C C . SER A 1 102 ? 43.711 34.630 55.720 1.00 17.33 101 SER A C 1
ATOM 724 O O . SER A 1 102 ? 42.659 34.971 55.170 1.00 16.93 101 SER A O 1
ATOM 727 N N . LEU A 1 103 ? 44.229 33.404 55.609 1.00 14.10 102 LEU A N 1
ATOM 728 C CA . LEU A 1 103 ? 43.561 32.383 54.806 1.00 12.42 102 LEU A CA 1
ATOM 729 C C . LEU A 1 103 ? 42.503 31.639 55.598 1.00 14.91 102 LEU A C 1
ATOM 730 O O . LEU A 1 103 ? 41.725 30.903 55.005 1.00 14.51 102 LEU A O 1
ATOM 735 N N . VAL A 1 104 ? 42.498 31.765 56.936 1.00 12.17 103 VAL A N 1
ATOM 736 C CA . VAL A 1 104 ? 41.537 30.987 57.741 1.00 11.91 103 VAL A CA 1
ATOM 737 C C . VAL A 1 104 ? 40.090 31.283 57.299 1.00 16.26 103 VAL A C 1
ATOM 738 O O . VAL A 1 104 ? 39.692 32.446 57.151 1.00 16.92 103 VAL A O 1
ATOM 742 N N . GLY A 1 105 ? 39.331 30.205 57.064 1.00 13.85 104 GLY A N 1
ATOM 743 C CA . GLY A 1 105 ? 37.944 30.284 56.615 1.00 13.64 104 GLY A CA 1
ATOM 744 C C . GLY A 1 105 ? 37.798 30.152 55.121 1.00 17.25 104 GLY A C 1
ATOM 745 O O . GLY A 1 105 ? 36.684 29.952 54.629 1.00 17.34 104 GLY A O 1
ATOM 746 N N . LYS A 1 106 ? 38.911 30.304 54.362 1.00 14.41 105 LYS A N 1
ATOM 747 C CA . LYS A 1 106 ? 38.827 30.283 52.916 1.00 12.52 105 LYS A CA 1
ATOM 748 C C . LYS A 1 106 ? 38.867 28.875 52.391 1.00 14.24 105 LYS A C 1
ATOM 749 O O . LYS A 1 106 ? 39.491 27.994 52.972 1.00 14.17 105 LYS A O 1
ATOM 755 N N . ARG A 1 107 ? 38.110 28.662 51.320 1.00 10.64 106 ARG A N 1
ATOM 756 C CA . ARG A 1 107 ? 38.077 27.414 50.607 1.00 11.70 106 ARG A CA 1
ATOM 757 C C . ARG A 1 107 ? 39.206 27.482 49.593 1.00 14.62 106 ARG A C 1
ATOM 758 O O . ARG A 1 107 ? 39.303 28.465 48.843 1.00 15.68 106 ARG A O 1
ATOM 766 N N . VAL A 1 108 ? 40.102 26.500 49.632 1.00 11.88 107 VAL A N 1
ATOM 767 C CA . VAL A 1 108 ? 41.300 26.542 48.818 1.00 10.12 107 VAL A CA 1
ATOM 768 C C . VAL A 1 108 ? 41.573 25.252 48.107 1.00 14.09 107 VAL A C 1
ATOM 769 O O . VAL A 1 108 ? 41.236 24.174 48.605 1.00 15.45 107 VAL A O 1
ATOM 773 N N . ALA A 1 109 ? 42.236 25.364 46.967 1.00 12.52 108 ALA A N 1
ATOM 774 C CA . ALA A 1 109 ? 42.905 24.234 46.337 1.00 11.90 108 ALA A CA 1
ATOM 775 C C . ALA A 1 109 ? 44.246 24.188 47.037 1.00 13.12 108 ALA A C 1
ATOM 776 O O . ALA A 1 109 ? 44.792 25.260 47.343 1.00 12.66 108 ALA A O 1
ATOM 778 N N . PHE A 1 110 ? 44.780 23.011 47.364 1.00 8.84 109 PHE A N 1
ATOM 779 C CA . PHE A 1 110 ? 46.052 23.044 48.066 1.00 8.44 109 PHE A CA 1
ATOM 780 C C . PHE A 1 110 ? 46.969 21.915 47.628 1.00 12.96 109 PHE A C 1
ATOM 781 O O . PHE A 1 110 ? 46.491 20.882 47.174 1.00 13.29 109 PHE A O 1
ATOM 789 N N . ALA A 1 111 ? 48.270 22.110 47.846 1.00 11.31 110 ALA A N 1
ATOM 790 C CA . ALA A 1 111 ? 49.308 21.127 47.586 1.00 13.10 110 ALA A CA 1
ATOM 791 C C . ALA A 1 111 ? 50.061 20.983 48.895 1.00 15.45 110 ALA A C 1
ATOM 792 O O . ALA A 1 111 ? 50.455 21.982 49.496 1.00 14.44 110 ALA A O 1
ATOM 794 N N . THR A 1 112 ? 50.161 19.762 49.394 1.00 10.55 111 THR A N 1
ATOM 795 C CA . THR A 1 112 ? 50.776 19.530 50.706 1.00 10.49 111 THR A CA 1
ATOM 796 C C . THR A 1 112 ? 52.286 19.584 50.669 1.00 14.51 111 THR A C 1
ATOM 797 O O . THR A 1 112 ? 52.904 19.844 51.716 1.00 13.54 111 THR A O 1
ATOM 801 N N . GLY A 1 113 ? 52.875 19.372 49.487 1.00 12.29 112 GLY A N 1
ATOM 802 C CA . GLY A 1 113 ? 54.314 19.435 49.265 1.00 11.85 112 GLY A CA 1
ATOM 803 C C . GLY A 1 113 ? 55.092 18.608 50.259 1.00 15.73 112 GLY A C 1
ATOM 804 O O . GLY A 1 113 ? 54.911 17.398 50.329 1.00 17.01 112 GLY A O 1
ATOM 805 N N . LEU A 1 114 ? 55.903 19.270 51.058 1.00 14.18 113 LEU A N 1
ATOM 806 C CA . LEU A 1 114 ? 56.757 18.624 52.059 1.00 15.19 113 LEU A CA 1
ATOM 807 C C . LEU A 1 114 ? 56.174 18.722 53.457 1.00 15.88 113 LEU A C 1
ATOM 808 O O . LEU A 1 114 ? 56.897 18.503 54.439 1.00 15.74 113 LEU A O 1
ATOM 813 N N . SER A 1 115 ? 54.886 19.046 53.585 1.00 9.69 114 SER A N 1
ATOM 814 C CA . SER A 1 115 ? 54.325 19.186 54.953 1.00 10.48 114 SER A CA 1
ATOM 815 C C . SER A 1 115 ? 54.308 17.855 55.731 1.00 14.51 114 SER A C 1
ATOM 816 O O . SER A 1 115 ? 54.339 17.852 56.972 1.00 13.68 114 SER A O 1
ATOM 819 N N . ASN A 1 116 ? 54.248 16.730 54.997 1.00 10.60 115 ASN A N 1
ATOM 820 C CA . ASN A 1 116 ? 54.159 15.394 55.574 1.00 10.86 115 ASN A CA 1
ATOM 821 C C . ASN A 1 116 ? 52.842 15.211 56.378 1.00 15.45 115 ASN A C 1
ATOM 822 O O . ASN A 1 116 ? 52.776 14.388 57.284 1.00 12.83 115 ASN A O 1
ATOM 827 N N . TRP A 1 117 ? 51.782 15.913 55.943 1.00 13.48 116 TRP A N 1
ATOM 828 C CA . TRP A 1 117 ? 50.388 15.794 56.401 1.00 12.58 116 TRP A CA 1
ATOM 829 C C . TRP A 1 117 ? 49.542 15.883 55.155 1.00 13.82 116 TRP A C 1
ATOM 830 O O . TRP A 1 117 ? 49.077 16.959 54.782 1.00 12.90 116 TRP A O 1
ATOM 841 N N . GLY A 1 118 ? 49.411 14.745 54.495 1.00 10.31 117 GLY A N 1
ATOM 842 C CA . GLY A 1 118 ? 48.777 14.641 53.190 1.00 7.82 117 GLY A CA 1
ATOM 843 C C . GLY A 1 118 ? 47.303 14.885 53.100 1.00 10.40 117 GLY A C 1
ATOM 844 O O . GLY A 1 118 ? 46.588 14.875 54.102 1.00 11.04 117 GLY A O 1
ATOM 845 N N . SER A 1 119 ? 46.823 14.970 51.858 1.00 9.21 118 SER A N 1
ATOM 846 C CA . SER A 1 119 ? 45.410 15.244 51.634 1.00 10.78 118 SER A CA 1
ATOM 847 C C . SER A 1 119 ? 44.486 14.022 51.816 1.00 12.97 118 SER A C 1
ATOM 848 O O . SER A 1 119 ? 43.283 14.207 51.756 1.00 12.88 118 SER A O 1
ATOM 851 N N . TRP A 1 120 ? 45.007 12.798 51.953 1.00 11.70 119 TRP A N 1
ATOM 852 C CA . TRP A 1 120 ? 44.166 11.582 52.082 1.00 11.38 119 TRP A CA 1
ATOM 853 C C . TRP A 1 120 ? 43.856 11.377 53.572 1.00 15.15 119 TRP A C 1
ATOM 854 O O . TRP A 1 120 ? 44.262 10.403 54.218 1.00 14.71 119 TRP A O 1
ATOM 865 N N . ALA A 1 121 ? 43.151 12.378 54.106 1.00 11.35 120 ALA A N 1
ATOM 866 C CA . ALA A 1 121 ? 42.896 12.570 55.508 1.00 12.11 120 ALA A CA 1
ATOM 867 C C . ALA A 1 121 ? 41.798 13.565 55.674 1.00 13.59 120 ALA A C 1
ATOM 868 O O . ALA A 1 121 ? 41.540 14.344 54.761 1.00 13.52 120 ALA A O 1
ATOM 870 N N . GLU A 1 122 ? 41.147 13.558 56.827 1.00 10.08 121 GLU A N 1
ATOM 871 C CA . GLU A 1 122 ? 40.113 14.536 57.078 1.00 9.69 121 GLU A CA 1
ATOM 872 C C . GLU A 1 122 ? 40.668 15.955 57.152 1.00 11.67 121 GLU A C 1
ATOM 873 O O . GLU A 1 122 ? 39.951 16.896 56.821 1.00 13.13 121 GLU A O 1
ATOM 879 N N . TYR A 1 123 ? 41.907 16.106 57.601 1.00 9.87 122 TYR A N 1
ATOM 880 C CA . TYR A 1 123 ? 42.635 17.369 57.732 1.00 10.10 122 TYR A CA 1
ATOM 881 C C . TYR A 1 123 ? 44.031 17.198 57.182 1.00 13.73 122 TYR A C 1
ATOM 882 O O . TYR A 1 123 ? 44.704 16.215 57.512 1.00 13.15 122 TYR A O 1
ATOM 891 N N . ALA A 1 124 ? 44.479 18.168 56.382 1.00 9.98 123 ALA A N 1
ATOM 892 C CA . ALA A 1 124 ? 45.831 18.162 55.793 1.00 9.95 123 ALA A CA 1
ATOM 893 C C . ALA A 1 124 ? 46.531 19.433 56.184 1.00 12.71 123 ALA A C 1
ATOM 894 O O . ALA A 1 124 ? 45.877 20.384 56.628 1.00 10.13 123 ALA A O 1
ATOM 896 N N . VAL A 1 125 ? 47.853 19.453 56.060 1.00 11.09 124 VAL A N 1
ATOM 897 C CA . VAL A 1 125 ? 48.610 20.670 56.324 1.00 10.74 124 VAL A CA 1
ATOM 898 C C . VAL A 1 125 ? 49.280 21.092 55.024 1.00 13.18 124 VAL A C 1
ATOM 899 O O . VAL A 1 125 ? 49.839 20.251 54.313 1.00 10.74 124 VAL A O 1
ATOM 903 N N . ALA A 1 126 ? 49.203 22.375 54.701 1.00 11.11 125 ALA A N 1
ATOM 904 C CA . ALA A 1 126 ? 49.915 22.896 53.552 1.00 10.63 125 ALA A CA 1
ATOM 905 C C . ALA A 1 126 ? 50.536 24.207 53.920 1.00 13.24 125 ALA A C 1
ATOM 906 O O . ALA A 1 126 ? 50.052 24.896 54.834 1.00 12.24 125 ALA A O 1
ATOM 908 N N . GLU A 1 127 ? 51.560 24.608 53.182 1.00 10.43 126 GLU A N 1
ATOM 909 C CA . GLU A 1 127 ? 52.099 25.976 53.310 1.00 10.73 126 GLU A CA 1
ATOM 910 C C . GLU A 1 127 ? 51.034 26.933 52.854 1.00 13.50 126 GLU A C 1
ATOM 911 O O . GLU A 1 127 ? 50.311 26.614 51.898 1.00 13.69 126 GLU A O 1
ATOM 917 N N . ALA A 1 128 ? 50.922 28.116 53.497 1.00 12.14 127 ALA A N 1
ATOM 918 C CA . ALA A 1 128 ? 49.950 29.123 53.030 1.00 12.60 127 ALA A CA 1
ATOM 919 C C . ALA A 1 128 ? 50.190 29.409 51.545 1.00 15.78 127 ALA A C 1
ATOM 920 O O . ALA A 1 128 ? 49.239 29.491 50.735 1.00 14.36 127 ALA A O 1
ATOM 922 N N . ALA A 1 129 ? 51.476 29.466 51.170 1.00 13.71 128 ALA A N 1
ATOM 923 C CA . ALA A 1 129 ? 51.908 29.748 49.791 1.00 15.62 128 ALA A CA 1
ATOM 924 C C . ALA A 1 129 ? 51.531 28.654 48.816 1.00 18.52 128 ALA A C 1
ATOM 925 O O . ALA A 1 129 ? 51.624 28.870 47.607 1.00 18.71 128 ALA A O 1
ATOM 927 N N . ALA A 1 130 ? 51.091 27.472 49.312 1.00 13.20 129 ALA A N 1
ATOM 928 C CA . ALA A 1 130 ? 50.748 26.361 48.423 1.00 14.02 129 ALA A CA 1
ATOM 929 C C . ALA A 1 130 ? 49.225 26.237 48.278 1.00 16.24 129 ALA A C 1
ATOM 930 O O . ALA A 1 130 ? 48.715 25.210 47.820 1.00 14.34 129 ALA A O 1
ATOM 932 N N . CYS A 1 131 ? 48.499 27.289 48.701 1.00 13.96 130 CYS A N 1
ATOM 933 C CA . CYS A 1 131 ? 47.047 27.320 48.636 1.00 13.50 130 CYS A CA 1
ATOM 934 C C . CYS A 1 131 ? 46.573 28.297 47.647 1.00 17.26 130 CYS A C 1
ATOM 935 O O . CYS A 1 131 ? 47.156 29.364 47.505 1.00 16.68 130 CYS A O 1
ATOM 938 N N . ILE A 1 132 ? 45.474 27.963 46.986 1.00 13.70 131 ILE A N 1
ATOM 939 C CA . ILE A 1 132 ? 44.868 28.897 46.044 1.00 15.19 131 ILE A CA 1
ATOM 940 C C . ILE A 1 132 ? 43.460 29.147 46.516 1.00 17.61 131 ILE A C 1
ATOM 941 O O . ILE A 1 132 ? 42.625 28.248 46.377 1.00 17.00 131 ILE A O 1
ATOM 946 N N . PRO A 1 133 ? 43.160 30.329 47.096 1.00 16.27 132 PRO A N 1
ATOM 947 C CA . PRO A 1 133 ? 41.780 30.593 47.496 1.00 17.69 132 PRO A CA 1
ATOM 948 C C . PRO A 1 133 ? 40.915 30.549 46.253 1.00 22.54 132 PRO A C 1
ATOM 949 O O . PRO A 1 133 ? 41.256 31.126 45.209 1.00 22.33 132 PRO A O 1
ATOM 953 N N . LEU A 1 134 ? 39.864 29.769 46.320 1.00 18.36 133 LEU A N 1
ATOM 954 C CA . LEU A 1 134 ? 39.053 29.680 45.136 1.00 19.30 133 LEU A CA 1
ATOM 955 C C . LEU A 1 134 ? 38.094 30.820 45.062 1.00 25.43 133 LEU A C 1
ATOM 956 O O . LEU A 1 134 ? 37.614 31.320 46.107 1.00 23.33 133 LEU A O 1
ATOM 961 N N A LEU A 1 135 ? 37.805 31.257 43.833 0.50 22.50 134 LEU A N 1
ATOM 962 N N B LEU A 1 135 ? 37.791 31.256 43.822 0.50 24.02 134 LEU A N 1
ATOM 963 C CA A LEU A 1 135 ? 36.782 32.269 43.581 0.50 23.11 134 LEU A CA 1
ATOM 964 C CA B LEU A 1 135 ? 36.769 32.278 43.568 0.50 25.30 134 LEU A CA 1
ATOM 965 C C A LEU A 1 135 ? 35.480 31.711 44.151 0.50 27.64 134 LEU A C 1
ATOM 966 C C B LEU A 1 135 ? 35.461 31.721 44.112 0.50 28.97 134 LEU A C 1
ATOM 967 O O A LEU A 1 135 ? 35.280 30.495 44.092 0.50 26.04 134 LEU A O 1
ATOM 968 O O B LEU A 1 135 ? 35.238 30.512 44.005 0.50 27.83 134 LEU A O 1
ATOM 977 N N . ASP A 1 136 ? 34.644 32.568 44.754 1.00 25.96 135 ASP A N 1
ATOM 978 C CA . ASP A 1 136 ? 33.391 32.164 45.421 1.00 26.48 135 ASP A CA 1
ATOM 979 C C . ASP A 1 136 ? 32.444 31.316 44.544 1.00 32.39 135 ASP A C 1
ATOM 980 O O . ASP A 1 136 ? 31.721 30.472 45.085 1.00 32.75 135 ASP A O 1
ATOM 985 N N . THR A 1 137 ? 32.494 31.509 43.208 1.00 27.28 136 THR A N 1
ATOM 986 C CA . THR A 1 137 ? 31.639 30.833 42.232 1.00 26.97 136 THR A CA 1
ATOM 987 C C . THR A 1 137 ? 32.310 29.597 41.561 1.00 30.08 136 THR A C 1
ATOM 988 O O . THR A 1 137 ? 31.653 28.911 40.772 1.00 28.45 136 THR A O 1
ATOM 992 N N . VAL A 1 138 ? 33.565 29.277 41.917 1.00 25.64 137 VAL A N 1
ATOM 993 C CA . VAL A 1 138 ? 34.244 28.102 41.354 1.00 24.68 137 VAL A CA 1
ATOM 994 C C . VAL A 1 138 ? 33.743 26.826 42.054 1.00 29.66 137 VAL A C 1
ATOM 995 O O . VAL A 1 138 ? 33.491 26.855 43.261 1.00 28.85 137 VAL A O 1
ATOM 999 N N . ARG A 1 139 ? 33.696 25.700 41.309 1.00 28.12 138 ARG A N 1
ATOM 1000 C CA . ARG A 1 139 ? 33.280 24.393 41.821 1.00 29.09 138 ARG A CA 1
ATOM 1001 C C . ARG A 1 139 ? 34.314 23.806 42.690 1.00 35.47 138 ARG A C 1
ATOM 1002 O O . ARG A 1 139 ? 35.512 23.927 42.398 1.00 34.91 138 ARG A O 1
ATOM 1005 N N B ASP A 1 140 ? 33.861 23.078 43.714 1.00 35.51 139 ASP A N 1
ATOM 1006 C CA B ASP A 1 140 ? 34.720 22.336 44.638 1.00 36.36 139 ASP A CA 1
ATOM 1007 C C B ASP A 1 140 ? 35.521 21.249 43.882 1.00 40.92 139 ASP A C 1
ATOM 1008 O O B ASP A 1 140 ? 36.737 21.166 44.078 1.00 41.41 139 ASP A O 1
ATOM 1013 N N A GLU A 1 141 ? 34.756 20.560 42.801 0.50 25.60 140 GLU A N 1
ATOM 1014 N N B GLU A 1 141 ? 34.874 20.479 42.972 0.50 36.18 140 GLU A N 1
ATOM 1015 C CA A GLU A 1 141 ? 35.363 19.461 42.026 0.50 26.11 140 GLU A CA 1
ATOM 1016 C CA B GLU A 1 141 ? 35.554 19.421 42.190 0.50 35.40 140 GLU A CA 1
ATOM 1017 C C A GLU A 1 141 ? 36.519 19.961 41.129 0.50 32.26 140 GLU A C 1
ATOM 1018 C C B GLU A 1 141 ? 36.652 19.992 41.252 0.50 36.69 140 GLU A C 1
ATOM 1019 O O A GLU A 1 141 ? 37.389 19.178 40.723 0.50 30.10 140 GLU A O 1
ATOM 1020 O O B GLU A 1 141 ? 37.621 19.285 40.944 0.50 35.19 140 GLU A O 1
ATOM 1031 N N . ASP A 1 142 ? 36.507 21.261 40.801 1.00 31.42 141 ASP A N 1
ATOM 1032 C CA . ASP A 1 142 ? 37.545 21.875 39.961 1.00 29.99 141 ASP A CA 1
ATOM 1033 C C . ASP A 1 142 ? 38.767 22.185 40.866 1.00 30.32 141 ASP A C 1
ATOM 1034 O O . ASP A 1 142 ? 39.924 21.948 40.480 1.00 29.12 141 ASP A O 1
ATOM 1039 N N . GLY A 1 143 ? 38.468 22.583 42.104 1.00 23.57 142 GLY A N 1
ATOM 1040 C CA . GLY A 1 143 ? 39.478 22.878 43.111 1.00 21.07 142 GLY A CA 1
ATOM 1041 C C . GLY A 1 143 ? 40.360 21.711 43.509 1.00 20.37 142 GLY A C 1
ATOM 1042 O O . GLY A 1 143 ? 41.531 21.935 43.794 1.00 17.29 142 GLY A O 1
ATOM 1043 N N . ALA A 1 144 ? 39.840 20.471 43.560 1.00 17.18 143 ALA A N 1
ATOM 1044 C CA . ALA A 1 144 ? 40.623 19.344 44.048 1.00 17.22 143 ALA A CA 1
ATOM 1045 C C . ALA A 1 144 ? 41.742 18.939 43.120 1.00 19.40 143 ALA A C 1
ATOM 1046 O O . ALA A 1 144 ? 42.693 18.337 43.578 1.00 18.31 143 ALA A O 1
ATOM 1048 N N . ALA A 1 145 ? 41.646 19.288 41.835 1.00 16.41 144 ALA A N 1
ATOM 1049 C CA . ALA A 1 145 ? 42.663 18.947 40.853 1.00 16.35 144 ALA A CA 1
ATOM 1050 C C . ALA A 1 145 ? 43.164 20.206 40.105 1.00 18.19 144 ALA A C 1
ATOM 1051 O O . ALA A 1 145 ? 43.669 20.097 38.998 1.00 16.95 144 ALA A O 1
ATOM 1066 N N . ILE A 1 147 ? 45.703 22.259 40.967 1.00 14.04 146 ILE A N 1
ATOM 1067 C CA . ILE A 1 147 ? 47.132 22.566 40.994 1.00 14.60 146 ILE A CA 1
ATOM 1068 C C . ILE A 1 147 ? 48.034 21.698 40.149 1.00 19.72 146 ILE A C 1
ATOM 1069 O O . ILE A 1 147 ? 48.696 22.253 39.284 1.00 20.12 146 ILE A O 1
ATOM 1074 N N . VAL A 1 148 ? 48.166 20.403 40.456 1.00 15.78 147 VAL A N 1
ATOM 1075 C CA . VAL A 1 148 ? 49.210 19.556 39.883 1.00 16.90 147 VAL A CA 1
ATOM 1076 C C . VAL A 1 148 ? 49.130 19.481 38.370 1.00 19.51 147 VAL A C 1
ATOM 1077 O O . VAL A 1 148 ? 50.054 19.949 37.708 1.00 18.78 147 VAL A O 1
ATOM 1081 N N . ASN A 1 149 ? 48.021 18.990 37.821 1.00 14.76 148 ASN A N 1
ATOM 1082 C CA . ASN A 1 149 ? 47.964 18.850 36.372 1.00 14.35 148 ASN A CA 1
ATOM 1083 C C . ASN A 1 149 ? 47.796 20.177 35.659 1.00 15.27 148 ASN A C 1
ATOM 1084 O O . ASN A 1 149 ? 48.580 20.404 34.749 1.00 15.61 148 ASN A O 1
ATOM 1089 N N . PRO A 1 150 ? 46.925 21.105 36.091 1.00 13.88 149 PRO A N 1
ATOM 1090 C CA . PRO A 1 150 ? 46.787 22.376 35.364 1.00 12.92 149 PRO A CA 1
ATOM 1091 C C . PRO A 1 150 ? 48.067 23.206 35.329 1.00 15.66 149 PRO A C 1
ATOM 1092 O O . PRO A 1 150 ? 48.398 23.746 34.283 1.00 15.25 149 PRO A O 1
ATOM 1096 N N . LEU A 1 151 ? 48.812 23.297 36.460 1.00 13.35 150 LEU A N 1
ATOM 1097 C CA . LEU A 1 151 ? 50.016 24.128 36.437 1.00 12.49 150 LEU A CA 1
ATOM 1098 C C . LEU A 1 151 ? 51.119 23.443 35.690 1.00 16.04 150 LEU A C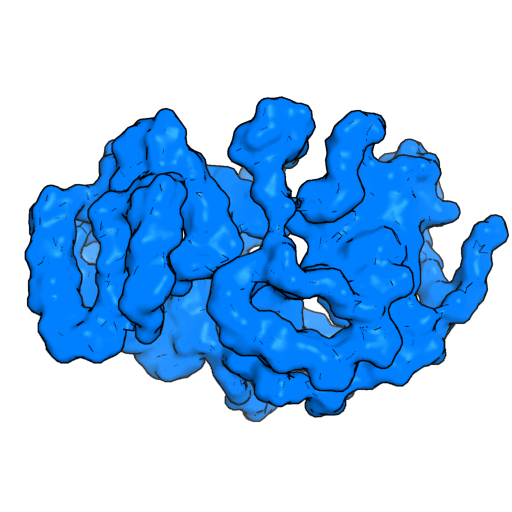 1
ATOM 1099 O O . LEU A 1 151 ? 51.872 24.131 35.017 1.00 15.36 150 LEU A O 1
ATOM 1104 N N . THR A 1 152 ? 51.198 22.096 35.744 1.00 10.99 151 THR A N 1
ATOM 1105 C CA . THR A 1 152 ? 52.197 21.382 34.943 1.00 10.69 151 THR A CA 1
ATOM 1106 C C . THR A 1 152 ? 51.865 21.561 33.464 1.00 14.65 151 THR A C 1
ATOM 1107 O O . THR A 1 152 ? 52.789 21.729 32.654 1.00 15.45 151 THR A O 1
ATOM 1111 N N . ALA A 1 153 ? 50.561 21.537 33.112 1.00 11.93 152 ALA A N 1
ATOM 1112 C CA . ALA A 1 153 ? 50.170 21.694 31.705 1.00 10.76 152 ALA A CA 1
ATOM 1113 C C . ALA A 1 153 ? 50.560 23.060 31.200 1.00 13.55 152 ALA A C 1
ATOM 1114 O O . ALA A 1 153 ? 51.058 23.184 30.083 1.00 12.74 152 ALA A O 1
ATOM 1116 N N . ILE A 1 154 ? 50.300 24.093 31.983 1.00 11.07 153 ILE A N 1
ATOM 1117 C CA . ILE A 1 154 ? 50.645 25.446 31.563 1.00 12.05 153 ILE A CA 1
ATOM 1118 C C . ILE A 1 154 ? 52.144 25.557 31.413 1.00 14.69 153 ILE A C 1
ATOM 1119 O O . ILE A 1 154 ? 52.623 26.033 30.390 1.00 15.22 153 ILE A O 1
ATOM 1124 N N . ALA A 1 155 ? 52.884 25.120 32.434 1.00 11.86 154 ALA A N 1
ATOM 1125 C CA . ALA A 1 155 ? 54.326 25.279 32.405 1.00 11.81 154 ALA A CA 1
ATOM 1126 C C . ALA A 1 155 ? 54.976 24.501 31.253 1.00 15.59 154 ALA A C 1
ATOM 1127 O O . ALA A 1 155 ? 55.845 25.042 30.581 1.00 15.50 154 ALA A O 1
ATOM 1137 N N . PHE A 1 157 ? 53.399 23.315 28.446 1.00 13.72 156 PHE A N 1
ATOM 1138 C CA . PHE A 1 157 ? 52.952 23.805 27.155 1.00 13.67 156 PHE A CA 1
ATOM 1139 C C . PHE A 1 157 ? 53.727 25.101 26.803 1.00 17.03 156 PHE A C 1
ATOM 1140 O O . PHE A 1 157 ? 53.998 25.323 25.617 1.00 16.81 156 PHE A O 1
ATOM 1148 N N . ASP A 1 158 ? 54.147 25.907 27.826 1.00 15.14 157 ASP A N 1
ATOM 1149 C CA A ASP A 1 158 ? 54.945 27.119 27.609 0.50 15.23 157 ASP A CA 1
ATOM 1150 C CA B ASP A 1 158 ? 54.941 27.116 27.585 0.50 15.08 157 ASP A CA 1
ATOM 1151 C C . ASP A 1 158 ? 56.277 26.730 26.923 1.00 17.73 157 ASP A C 1
ATOM 1152 O O . ASP A 1 158 ? 56.762 27.460 26.074 1.00 16.40 157 ASP A O 1
ATOM 1161 N N . ILE A 1 159 ? 56.841 25.553 27.281 1.00 13.94 158 ILE A N 1
ATOM 1162 C CA . ILE A 1 159 ? 58.093 25.061 26.654 1.00 13.90 158 ILE A CA 1
ATOM 1163 C C . ILE A 1 159 ? 57.824 24.810 25.169 1.00 17.46 158 ILE A C 1
ATOM 1164 O O . ILE A 1 159 ? 58.605 25.220 24.316 1.00 16.45 158 ILE A O 1
ATOM 1169 N N . VAL A 1 160 ? 56.708 24.132 24.868 1.00 13.77 159 VAL A N 1
ATOM 1170 C CA . VAL A 1 160 ? 56.317 23.857 23.480 1.00 13.85 159 VAL A CA 1
ATOM 1171 C C . VAL A 1 160 ? 56.173 25.181 22.711 1.00 17.33 159 VAL A C 1
ATOM 1172 O O . VAL A 1 160 ? 56.671 25.309 21.587 1.00 17.57 159 VAL A O 1
ATOM 1176 N N . LYS A 1 161 ? 55.453 26.143 23.285 1.00 14.72 160 LYS A N 1
ATOM 1177 C CA . LYS A 1 161 ? 55.241 27.443 22.627 1.00 15.14 160 LYS A CA 1
ATOM 1178 C C . LYS A 1 161 ? 56.525 28.190 22.378 1.00 18.57 160 LYS A C 1
ATOM 1179 O O . LYS A 1 161 ? 56.683 28.761 21.306 1.00 19.33 160 LYS A O 1
ATOM 1184 N N . GLN A 1 162 ? 57.432 28.217 23.376 1.00 15.60 161 GLN A N 1
ATOM 1185 C CA A GLN A 1 162 ? 58.704 28.918 23.246 0.50 15.62 161 GLN A CA 1
ATOM 1186 C CA B GLN A 1 162 ? 58.718 28.903 23.263 0.50 15.80 161 GLN A CA 1
ATOM 1187 C C . GLN A 1 162 ? 59.596 28.266 22.188 1.00 21.00 161 GLN A C 1
ATOM 1188 O O . GLN A 1 162 ? 60.391 28.955 21.548 1.00 21.57 161 GLN A O 1
ATOM 1199 N N . GLU A 1 163 ? 59.461 26.953 21.986 1.00 16.42 162 GLU A N 1
ATOM 1200 C CA . GLU A 1 163 ? 60.243 26.274 20.963 1.00 17.91 162 GLU A CA 1
ATOM 1201 C C . GLU A 1 163 ? 59.715 26.686 19.577 1.00 23.54 162 GLU A C 1
ATOM 1202 O O . GLU A 1 163 ? 60.505 26.806 18.644 1.00 25.70 162 GLU A O 1
ATOM 1208 N N . GLY A 1 164 ? 58.403 26.938 19.470 1.00 19.92 163 GLY A N 1
ATOM 1209 C CA . GLY A 1 164 ? 57.794 27.459 18.249 1.00 20.72 163 GLY A CA 1
ATOM 1210 C C . GLY A 1 164 ? 57.363 26.484 17.177 1.00 24.47 163 GLY A C 1
ATOM 1211 O O . GLY A 1 164 ? 56.653 26.881 16.246 1.00 25.99 163 GLY A O 1
ATOM 1212 N N . GLU A 1 165 ? 57.741 25.210 17.304 1.00 18.44 164 GLU A N 1
ATOM 1213 C CA . GLU A 1 165 ? 57.340 24.174 16.354 1.00 16.77 164 GLU A CA 1
ATOM 1214 C C . GLU A 1 165 ? 55.899 23.746 16.669 1.00 19.63 164 GLU A C 1
ATOM 1215 O O . GLU A 1 165 ? 55.581 23.540 17.837 1.00 17.47 164 GLU A O 1
ATOM 1221 N N . LYS A 1 166 ? 54.998 23.702 15.656 1.00 16.34 165 LYS A N 1
ATOM 1222 C CA . LYS A 1 166 ? 53.612 23.369 15.926 1.00 17.47 165 LYS A CA 1
ATOM 1223 C C . LYS A 1 166 ? 53.447 21.943 16.462 1.00 17.86 165 LYS A C 1
ATOM 1224 O O . LYS A 1 166 ? 52.702 21.738 17.428 1.00 17.85 165 LYS A O 1
ATOM 1230 N N . ALA A 1 167 ? 54.203 20.981 15.914 1.00 13.95 166 ALA A N 1
ATOM 1231 C CA . ALA A 1 167 ? 54.082 19.609 16.394 1.00 11.89 166 ALA A CA 1
ATOM 1232 C C . ALA A 1 167 ? 54.936 19.352 17.611 1.00 15.42 166 ALA A C 1
ATOM 1233 O O . ALA A 1 167 ? 56.036 19.858 17.708 1.00 15.66 166 ALA A O 1
ATOM 1235 N N . PHE A 1 168 ? 54.427 18.518 18.536 1.00 11.69 167 PHE A N 1
ATOM 1236 C CA . PHE A 1 168 ? 55.192 18.120 19.709 1.00 9.58 167 PHE A CA 1
ATOM 1237 C C . PHE A 1 168 ? 54.719 16.727 20.100 1.00 13.07 167 PHE A C 1
ATOM 1238 O O . PHE A 1 168 ? 53.687 16.270 19.603 1.00 12.83 167 PHE A O 1
ATOM 1246 N N . VAL A 1 169 ? 55.517 16.022 20.885 1.00 9.68 168 VAL A N 1
ATOM 1247 C CA . VAL A 1 169 ? 55.206 14.623 21.197 1.00 9.40 168 VAL A CA 1
ATOM 1248 C C . VAL A 1 169 ? 54.974 14.435 22.685 1.00 13.75 168 VAL A C 1
ATOM 1249 O O . VAL A 1 169 ? 55.665 15.035 23.507 1.00 13.35 168 VAL A O 1
ATOM 1261 N N . THR A 1 171 ? 54.217 11.009 25.487 1.00 13.58 170 THR A N 1
ATOM 1262 C CA . THR A 1 171 ? 53.862 9.627 25.833 1.00 13.93 170 THR A CA 1
ATOM 1263 C C . THR A 1 171 ? 52.744 9.672 26.890 1.00 18.77 170 THR A C 1
ATOM 1264 O O . THR A 1 171 ? 52.512 10.721 27.509 1.00 18.19 170 THR A O 1
ATOM 1268 N N . ALA A 1 172 ? 52.055 8.531 27.132 1.00 19.52 171 ALA A N 1
ATOM 1269 C CA . ALA A 1 172 ? 50.925 8.427 28.084 1.00 18.85 171 ALA A CA 1
ATOM 1270 C C . ALA A 1 172 ? 49.853 9.417 27.666 1.00 22.35 171 ALA A C 1
ATOM 1271 O O . ALA A 1 172 ? 49.396 10.231 28.466 1.00 21.66 171 ALA A O 1
ATOM 1273 N N . GLY A 1 173 ? 49.529 9.394 26.383 1.00 19.10 172 GLY A N 1
ATOM 1274 C CA . GLY A 1 173 ? 48.576 10.315 25.781 1.00 17.97 172 GLY A CA 1
ATOM 1275 C C . GLY A 1 173 ? 47.220 10.408 26.443 1.00 23.54 172 GLY A C 1
ATOM 1276 O O . GLY A 1 173 ? 46.596 11.467 26.424 1.00 24.64 172 GLY A O 1
ATOM 1277 N N . ALA A 1 174 ? 46.760 9.334 27.064 1.00 20.58 173 ALA A N 1
ATOM 1278 C CA . ALA A 1 174 ? 45.427 9.361 27.659 1.00 21.35 173 ALA A CA 1
ATOM 1279 C C . ALA A 1 174 ? 45.395 9.887 29.092 1.00 23.72 173 ALA A C 1
ATOM 1280 O O . ALA A 1 174 ? 44.315 9.931 29.691 1.00 23.26 173 ALA A O 1
ATOM 1282 N N . SER A 1 175 ? 46.547 10.279 29.656 1.00 18.68 174 SER A N 1
ATOM 1283 C CA . SER A 1 175 ? 46.591 10.766 31.037 1.00 18.29 174 SER A CA 1
ATOM 1284 C C . SER A 1 175 ? 45.867 12.114 31.163 1.00 21.98 174 SER A C 1
ATOM 1285 O O . SER A 1 175 ? 45.759 12.827 30.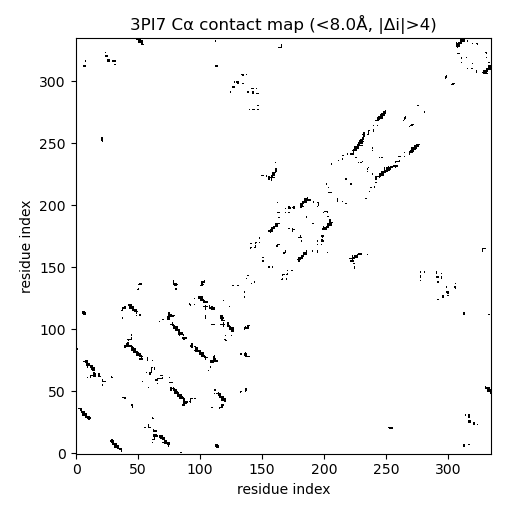169 1.00 20.36 174 SER A O 1
ATOM 1288 N N . GLN A 1 176 ? 45.334 12.452 32.363 1.00 18.70 175 GLN A N 1
ATOM 1289 C CA . GLN A 1 176 ? 44.653 13.743 32.526 1.00 18.95 175 GLN A CA 1
ATOM 1290 C C . GLN A 1 176 ? 45.547 14.927 32.110 1.00 20.47 175 GLN A C 1
ATOM 1291 O O . GLN A 1 176 ? 45.081 15.860 31.458 1.00 20.08 175 GLN A O 1
ATOM 1297 N N . LEU A 1 177 ? 46.826 14.883 32.492 1.00 18.78 176 LEU A N 1
ATOM 1298 C CA . LEU A 1 177 ? 47.766 15.944 32.159 1.00 17.27 176 LEU A CA 1
ATOM 1299 C C . LEU A 1 177 ? 47.877 16.129 30.622 1.00 19.19 176 LEU A C 1
ATOM 1300 O O . LEU A 1 177 ? 47.763 17.266 30.112 1.00 17.08 176 LEU A O 1
ATOM 1305 N N . CYS A 1 178 ? 48.071 15.018 29.899 1.00 15.57 177 CYS A N 1
ATOM 1306 C CA A CYS A 1 178 ? 48.193 15.084 28.440 0.50 16.51 177 CYS A CA 1
ATOM 1307 C CA B CYS A 1 178 ? 48.181 15.045 28.440 0.50 17.72 177 CYS A CA 1
ATOM 1308 C C . CYS A 1 178 ? 46.918 15.637 27.831 1.00 20.62 177 CYS A C 1
ATOM 1309 O O . CYS A 1 178 ? 46.989 16.459 26.906 1.00 20.09 177 CYS A O 1
ATOM 1314 N N . LYS A 1 179 ? 45.754 15.258 28.377 1.00 17.98 178 LYS A N 1
ATOM 1315 C CA . LYS A 1 179 ? 44.501 15.782 27.868 1.00 17.38 178 LYS A CA 1
ATOM 1316 C C . LYS A 1 179 ? 44.400 17.289 28.083 1.00 18.10 178 LYS A C 1
ATOM 1317 O O . LYS A 1 179 ? 43.908 17.976 27.198 1.00 16.78 178 LYS A O 1
ATOM 1323 N N . LEU A 1 180 ? 44.890 17.829 29.216 1.00 16.55 179 LEU A N 1
ATOM 1324 C CA . LEU A 1 180 ? 44.880 19.287 29.406 1.00 15.75 179 LEU A CA 1
ATOM 1325 C C . LEU A 1 180 ? 45.801 19.975 28.373 1.00 16.46 179 LEU A C 1
ATOM 1326 O O . LEU A 1 180 ? 45.465 21.029 27.832 1.00 15.41 179 LEU A O 1
ATOM 1331 N N . ILE A 1 181 ? 46.985 19.401 28.138 1.00 13.13 180 ILE A N 1
ATOM 1332 C CA . ILE A 1 181 ? 47.945 19.977 27.185 1.00 12.83 180 ILE A CA 1
ATOM 1333 C C . ILE A 1 181 ? 47.377 19.911 25.778 1.00 17.88 180 ILE A C 1
ATOM 1334 O O . ILE A 1 181 ? 47.500 20.878 25.040 1.00 17.30 180 ILE A O 1
ATOM 1339 N N . ILE A 1 182 ? 46.727 18.788 25.430 1.00 15.09 181 ILE A N 1
ATOM 1340 C CA . ILE A 1 182 ? 46.111 18.634 24.101 1.00 14.52 181 ILE A CA 1
ATOM 1341 C C . ILE A 1 182 ? 45.103 19.792 23.874 1.00 19.66 181 ILE A C 1
ATOM 1342 O O . ILE A 1 182 ? 45.141 20.424 22.814 1.00 19.17 181 ILE A O 1
ATOM 1347 N N . GLY A 1 183 ? 44.273 20.081 24.883 1.00 17.79 182 GLY A N 1
ATOM 1348 C CA . GLY A 1 183 ? 43.296 21.176 24.864 1.00 18.21 182 GLY A CA 1
ATOM 1349 C C . GLY A 1 183 ? 43.929 22.534 24.608 1.00 21.34 182 GLY A C 1
ATOM 1350 O O . GLY A 1 183 ? 43.492 23.264 23.718 1.00 22.14 182 GLY A O 1
ATOM 1351 N N . LEU A 1 184 ? 44.996 22.858 25.350 1.00 16.79 183 LEU A N 1
ATOM 1352 C CA . LEU A 1 184 ? 45.787 24.084 25.159 1.00 16.41 183 LEU A CA 1
ATOM 1353 C C . LEU A 1 184 ? 46.354 24.166 23.750 1.00 19.90 183 LEU A C 1
ATOM 1354 O O . LEU A 1 184 ? 46.362 25.229 23.136 1.00 18.77 183 LEU A O 1
ATOM 1359 N N . ALA A 1 185 ? 46.916 23.041 23.267 1.00 16.56 184 ALA A N 1
ATOM 1360 C CA . ALA A 1 185 ? 47.507 22.950 21.952 1.00 18.08 184 ALA A CA 1
ATOM 1361 C C . ALA A 1 185 ? 46.487 23.249 20.875 1.00 21.15 184 ALA A C 1
ATOM 1362 O O . ALA A 1 185 ? 46.777 24.034 19.982 1.00 21.94 184 ALA A O 1
ATOM 1364 N N . LYS A 1 186 ? 45.288 22.674 20.988 1.00 17.36 185 LYS A N 1
ATOM 1365 C CA . LYS A 1 186 ? 44.224 22.845 19.988 1.00 19.38 185 LYS A CA 1
ATOM 1366 C C . LYS A 1 186 ? 43.837 24.326 19.882 1.00 26.42 185 LYS A C 1
ATOM 1367 O O . LYS A 1 186 ? 43.643 24.828 18.776 1.00 28.44 185 LYS A O 1
ATOM 1373 N N . GLU A 1 187 ? 43.771 25.019 21.016 1.00 25.06 186 GLU A N 1
ATOM 1374 C CA . GLU A 1 187 ? 43.438 26.446 21.079 1.00 25.67 186 GLU A CA 1
ATOM 1375 C C . GLU A 1 187 ? 44.428 27.306 20.308 1.00 27.21 186 GLU A C 1
ATOM 1376 O O . GLU A 1 187 ? 44.028 28.283 19.682 1.00 25.48 186 GLU A O 1
ATOM 1382 N N . GLU A 1 188 ? 45.725 26.964 20.383 1.00 23.57 187 GLU A N 1
ATOM 1383 C CA . GLU A 1 188 ? 46.802 27.743 19.786 1.00 24.04 187 GLU A CA 1
ATOM 1384 C C . GLU A 1 188 ? 47.283 27.206 18.442 1.00 24.98 187 GLU A C 1
ATOM 1385 O O . GLU A 1 188 ? 48.267 27.716 17.912 1.00 24.22 187 GLU A O 1
ATOM 1391 N N . GLY A 1 189 ? 46.624 26.170 17.920 1.00 23.00 188 GLY A N 1
ATOM 1392 C CA . GLY A 1 189 ? 46.985 25.567 16.640 1.00 21.64 188 GLY A CA 1
ATOM 1393 C C . GLY A 1 189 ? 48.195 24.654 16.670 1.00 24.08 188 GLY A C 1
ATOM 1394 O O . GLY A 1 189 ? 48.830 24.428 15.632 1.00 24.17 188 GLY A O 1
ATOM 1395 N N . PHE A 1 190 ? 48.572 24.155 17.867 1.00 19.22 189 PHE A N 1
ATOM 1396 C CA . PHE A 1 190 ? 49.675 23.219 17.967 1.00 16.36 189 PHE A CA 1
ATOM 1397 C C . PHE A 1 190 ? 49.131 21.815 17.656 1.00 19.42 189 PHE A C 1
ATOM 1398 O O . PHE A 1 190 ? 47.911 21.593 17.662 1.00 19.24 189 PHE A O 1
ATOM 1406 N N . ARG A 1 191 ? 50.035 20.891 17.334 1.00 16.00 190 ARG A N 1
ATOM 1407 C CA . ARG A 1 191 ? 49.698 19.566 16.828 1.00 14.19 190 ARG A CA 1
ATOM 1408 C C . ARG A 1 191 ? 50.299 18.476 17.680 1.00 15.72 190 ARG A C 1
ATOM 1409 O O . ARG A 1 191 ? 51.407 18.027 17.436 1.00 15.70 190 ARG A O 1
ATOM 1417 N N . PRO A 1 192 ? 49.521 17.968 18.635 1.00 13.74 191 PRO A N 1
ATOM 1418 C CA . PRO A 1 192 ? 50.067 16.946 19.530 1.00 13.29 191 PRO A CA 1
ATOM 1419 C C . PRO A 1 192 ? 50.197 15.604 18.849 1.00 17.58 191 PRO A C 1
ATOM 1420 O O . PRO A 1 192 ? 49.301 15.173 18.132 1.00 16.16 191 PRO A O 1
ATOM 1424 N N . ILE A 1 193 ? 51.300 14.922 19.135 1.00 13.49 192 ILE A N 1
ATOM 1425 C CA . ILE A 1 193 ? 51.539 13.563 18.661 1.00 13.74 192 ILE A CA 1
ATOM 1426 C C . ILE A 1 193 ? 51.570 12.769 19.931 1.00 15.36 192 ILE A C 1
ATOM 1427 O O . ILE A 1 193 ? 52.474 12.992 20.735 1.00 12.26 192 ILE A O 1
ATOM 1432 N N . VAL A 1 194 ? 50.617 11.851 20.146 1.00 13.49 193 VAL A N 1
ATOM 1433 C CA . VAL A 1 194 ? 50.626 11.165 21.419 1.00 13.76 193 VAL A CA 1
ATOM 1434 C C . VAL A 1 194 ? 50.597 9.671 21.228 1.00 16.59 193 VAL A C 1
ATOM 1435 O O . VAL A 1 194 ? 50.088 9.187 20.228 1.00 16.13 193 VAL A O 1
ATOM 1439 N N . THR A 1 195 ? 51.145 8.950 22.188 1.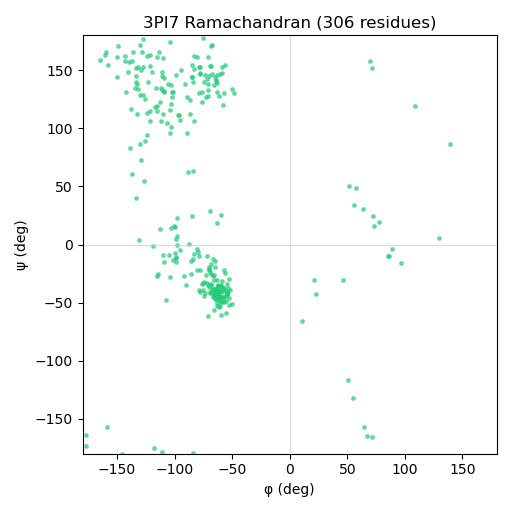00 14.84 194 THR A N 1
ATOM 1440 C CA . THR A 1 195 ? 51.119 7.489 22.142 1.00 16.19 194 THR A CA 1
ATOM 1441 C C . THR A 1 195 ? 50.169 6.944 23.208 1.00 21.62 194 THR A C 1
ATOM 1442 O O . THR A 1 195 ? 50.082 7.492 24.319 1.00 23.04 194 THR A O 1
ATOM 1446 N N . VAL A 1 196 ? 49.462 5.863 22.867 1.00 17.10 195 VAL A N 1
ATOM 1447 C CA . VAL A 1 196 ? 48.547 5.131 23.759 1.00 17.75 195 VAL A CA 1
ATOM 1448 C C . VAL A 1 196 ? 48.854 3.626 23.717 1.00 21.97 195 VAL A C 1
ATOM 1449 O O . VAL A 1 196 ? 49.584 3.188 22.843 1.00 21.59 195 VAL A O 1
ATOM 1453 N N . ARG A 1 197 ? 48.230 2.834 24.605 1.00 21.90 196 ARG A N 1
ATOM 1454 C CA . ARG A 1 197 ? 48.354 1.365 24.655 1.00 23.03 196 ARG A CA 1
ATOM 1455 C C . ARG A 1 197 ? 47.043 0.690 24.219 1.00 29.11 196 ARG A C 1
ATOM 1456 O O . ARG A 1 197 ? 47.007 -0.532 24.055 1.00 28.34 196 ARG A O 1
ATOM 1460 N N . ARG A 1 198 ? 45.963 1.486 24.051 1.00 27.24 197 ARG A N 1
ATOM 1461 C CA . ARG A 1 198 ? 44.638 0.981 23.687 1.00 28.90 197 ARG A CA 1
ATOM 1462 C C . ARG A 1 198 ? 44.073 1.697 22.475 1.00 32.71 197 ARG A C 1
ATOM 1463 O O . ARG A 1 198 ? 43.976 2.922 22.483 1.00 31.71 197 ARG A O 1
ATOM 1471 N N . ASP A 1 199 ? 43.617 0.939 21.468 1.00 31.31 198 ASP A N 1
ATOM 1472 C CA . ASP A 1 199 ? 42.974 1.499 20.271 1.00 32.05 198 ASP A CA 1
ATOM 1473 C C . ASP A 1 199 ? 41.720 2.337 20.639 1.00 36.22 198 ASP A C 1
ATOM 1474 O O . ASP A 1 199 ? 41.427 3.333 19.969 1.00 35.54 198 ASP A O 1
ATOM 1479 N N . GLU A 1 200 ? 41.020 1.955 21.727 1.00 32.05 199 GLU A N 1
ATOM 1480 C CA . GLU A 1 200 ? 39.803 2.622 22.207 1.00 32.47 199 GLU A CA 1
ATOM 1481 C C . GLU A 1 200 ? 40.054 4.068 22.692 1.00 35.45 199 GLU A C 1
ATOM 1482 O O . GLU A 1 200 ? 39.091 4.802 22.896 1.00 36.63 199 GLU A O 1
ATOM 1485 N N . GLN A 1 201 ? 41.322 4.462 22.898 1.00 28.59 200 GLN A N 1
ATOM 1486 C CA . GLN A 1 201 ? 41.656 5.803 23.352 1.00 26.90 200 GLN A CA 1
ATOM 1487 C C . GLN A 1 201 ? 42.001 6.722 22.188 1.00 30.32 200 GLN A C 1
ATOM 1488 O O . GLN A 1 201 ? 42.206 7.909 22.399 1.00 29.06 200 GLN A O 1
ATOM 1494 N N . ILE A 1 202 ? 42.051 6.194 20.962 1.00 27.40 201 ILE A N 1
ATOM 1495 C CA . ILE A 1 202 ? 42.411 6.990 19.789 1.00 25.93 201 ILE A CA 1
ATOM 1496 C C . ILE A 1 202 ? 41.332 8.052 19.523 1.00 29.06 201 ILE A C 1
ATOM 1497 O O . ILE A 1 202 ? 41.653 9.245 19.490 1.00 27.74 201 ILE A O 1
ATOM 1502 N N . ALA A 1 203 ? 40.060 7.631 19.356 1.00 26.60 202 ALA A N 1
ATOM 1503 C CA . ALA A 1 203 ? 38.975 8.564 19.052 1.00 25.63 202 ALA A CA 1
ATOM 1504 C C . ALA A 1 203 ? 38.868 9.689 20.078 1.00 27.18 202 ALA A C 1
ATOM 1505 O O . ALA A 1 203 ? 38.764 10.849 19.677 1.00 24.25 202 ALA A O 1
ATOM 1507 N N . LEU A 1 204 ? 38.957 9.378 21.386 1.00 24.01 203 LEU A N 1
ATOM 1508 C CA . LEU A 1 204 ? 38.776 10.442 22.366 1.00 24.36 203 LEU A CA 1
ATOM 1509 C C . LEU A 1 204 ? 39.905 11.447 22.327 1.00 24.05 203 LEU A C 1
ATOM 1510 O O . LEU A 1 204 ? 39.646 12.644 22.502 1.00 22.46 203 LEU A O 1
ATOM 1515 N N . LEU A 1 205 ? 41.145 10.977 22.120 1.00 18.75 204 LEU A N 1
ATOM 1516 C CA . LEU A 1 205 ? 42.290 11.898 22.098 1.00 18.09 204 LEU A CA 1
ATOM 1517 C C . LEU A 1 205 ? 42.273 12.745 20.846 1.00 21.09 204 LEU A C 1
ATOM 1518 O O . LEU A 1 205 ? 42.566 13.935 20.918 1.00 18.87 204 LEU A O 1
ATOM 1523 N N . LYS A 1 206 ? 41.822 12.174 19.720 1.00 20.15 205 LYS A N 1
ATOM 1524 C CA . LYS A 1 206 ? 41.697 12.953 18.498 1.00 21.06 205 LYS A CA 1
ATOM 1525 C C . LYS A 1 206 ? 40.579 13.982 18.641 1.00 27.44 205 LYS A C 1
ATOM 1526 O O . LYS A 1 206 ? 40.720 15.114 18.162 1.00 25.84 205 LYS A O 1
ATOM 1532 N N . ASP A 1 207 ? 39.504 13.617 19.365 1.00 26.76 206 ASP A N 1
ATOM 1533 C CA . ASP A 1 207 ? 38.365 14.499 19.609 1.00 27.54 206 ASP A CA 1
ATOM 1534 C C . ASP A 1 207 ? 38.780 15.770 20.346 1.00 28.57 206 ASP A C 1
ATOM 1535 O O . ASP A 1 207 ? 38.344 16.854 19.980 1.00 28.65 206 ASP A O 1
ATOM 1540 N N . ILE A 1 208 ? 39.664 15.647 21.335 1.00 21.61 207 ILE A N 1
ATOM 1541 C CA . ILE A 1 208 ? 40.075 16.814 22.109 1.00 21.59 207 ILE A CA 1
ATOM 1542 C C . ILE A 1 208 ? 41.192 17.615 21.405 1.00 23.86 207 ILE A C 1
ATOM 1543 O O . ILE A 1 208 ? 41.529 18.710 21.862 1.00 23.97 207 ILE A O 1
ATOM 1548 N N . GLY A 1 209 ? 41.756 17.084 20.318 1.00 18.40 208 GLY A N 1
ATOM 1549 C CA . GLY A 1 209 ? 42.732 17.852 19.551 1.00 17.75 208 GLY A CA 1
ATOM 1550 C C . GLY A 1 209 ? 44.054 17.227 19.196 1.00 20.42 208 GLY A C 1
ATOM 1551 O O . GLY A 1 209 ? 44.912 17.927 18.664 1.00 19.75 208 GLY A O 1
ATOM 1552 N N . ALA A 1 210 ? 44.263 15.926 19.494 1.00 16.47 209 ALA A N 1
ATOM 1553 C CA . ALA A 1 210 ? 45.547 15.331 19.118 1.00 15.56 209 ALA A CA 1
ATOM 1554 C C . ALA A 1 210 ? 45.614 15.182 17.610 1.00 18.68 209 ALA A C 1
ATOM 1555 O O . ALA A 1 210 ? 44.619 14.787 16.992 1.00 18.56 209 ALA A O 1
ATOM 1557 N N . ALA A 1 211 ? 46.741 15.595 17.007 1.00 15.65 210 ALA A N 1
ATOM 1558 C CA . ALA A 1 211 ? 46.923 15.472 15.549 1.00 15.70 210 ALA A CA 1
ATOM 1559 C C . ALA A 1 211 ? 47.212 14.034 15.182 1.00 18.31 210 ALA A C 1
ATOM 1560 O O . ALA A 1 211 ? 46.748 13.553 14.149 1.00 19.81 210 ALA A O 1
ATOM 1562 N N . HIS A 1 212 ? 48.007 13.353 16.016 1.00 15.36 211 HIS A N 1
ATOM 1563 C CA . HIS A 1 212 ? 48.342 11.943 15.817 1.00 14.66 211 HIS A CA 1
ATOM 1564 C C . HIS A 1 212 ? 48.194 11.186 17.115 1.00 16.59 211 HIS A C 1
ATOM 1565 O O . HIS A 1 212 ? 48.631 11.661 18.165 1.00 15.20 211 HIS A O 1
ATOM 1572 N N . VAL A 1 213 ? 47.665 9.967 17.037 1.00 14.97 212 VAL A N 1
ATOM 1573 C CA . VAL A 1 213 ? 47.522 9.114 18.212 1.00 15.07 212 VAL A CA 1
ATOM 1574 C C . VAL A 1 213 ? 48.056 7.778 17.776 1.00 20.12 212 VAL A C 1
ATOM 1575 O O . VAL A 1 213 ? 47.483 7.164 16.887 1.00 20.80 212 VAL A O 1
ATOM 1579 N N . LEU A 1 214 ? 49.184 7.363 18.337 1.00 15.51 213 LEU A N 1
ATOM 1580 C CA . LEU A 1 214 ? 49.816 6.116 17.898 1.00 17.01 213 LEU A CA 1
ATOM 1581 C C . LEU A 1 214 ? 49.719 5.064 18.970 1.00 20.93 213 LEU A C 1
ATOM 1582 O O . LEU A 1 214 ? 50.013 5.342 20.128 1.00 18.47 213 LEU A O 1
ATOM 1587 N N . ASN A 1 215 ? 49.314 3.857 18.577 1.00 19.87 214 ASN A N 1
ATOM 1588 C CA . ASN A 1 215 ? 49.243 2.729 19.495 1.00 20.57 214 ASN A CA 1
ATOM 1589 C C . ASN A 1 215 ? 50.634 2.092 19.484 1.00 22.38 214 ASN A C 1
ATOM 1590 O O . ASN A 1 215 ? 51.086 1.552 18.463 1.00 21.82 214 ASN A O 1
ATOM 1595 N N . GLU A 1 216 ? 51.323 2.209 20.625 1.00 19.26 215 GLU A N 1
ATOM 1596 C CA A GLU A 1 216 ? 52.693 1.720 20.803 0.50 20.39 215 GLU A CA 1
ATOM 1597 C CA B GLU A 1 216 ? 52.692 1.716 20.816 0.50 20.13 215 GLU A CA 1
ATOM 1598 C C . GLU A 1 216 ? 52.783 0.188 20.689 1.00 27.60 215 GLU A C 1
ATOM 1599 O O . GLU A 1 216 ? 53.880 -0.340 20.472 1.00 28.48 215 GLU A O 1
ATOM 1610 N N . LYS A 1 217 ? 51.630 -0.517 20.827 1.00 25.61 216 LYS A N 1
ATOM 1611 C CA . LYS A 1 217 ? 51.525 -1.976 20.755 1.00 28.05 216 LYS A CA 1
ATOM 1612 C C . LYS A 1 217 ? 51.409 -2.479 19.322 1.00 35.13 216 LYS A C 1
ATOM 1613 O O . LYS A 1 217 ? 51.532 -3.688 19.097 1.00 36.98 216 LYS A O 1
ATOM 1619 N N . ALA A 1 218 ? 51.166 -1.572 18.358 1.00 30.98 217 ALA A N 1
ATOM 1620 C CA . ALA A 1 218 ? 51.027 -1.927 16.945 1.00 31.05 217 ALA A CA 1
ATOM 1621 C C . ALA A 1 218 ? 52.340 -2.519 16.410 1.00 35.68 217 ALA A C 1
ATOM 1622 O O . ALA A 1 218 ? 53.419 -2.056 16.797 1.00 33.06 217 ALA A O 1
ATOM 1624 N N . PRO A 1 219 ? 52.278 -3.586 15.575 1.00 36.45 218 PRO A N 1
ATOM 1625 C CA . PRO A 1 219 ? 53.527 -4.194 15.080 1.00 36.47 218 PRO A CA 1
ATOM 1626 C C . PRO A 1 219 ? 54.400 -3.216 14.297 1.00 38.39 218 PRO A C 1
ATOM 1627 O O . PRO A 1 219 ? 55.623 -3.281 14.408 1.00 38.72 218 PRO A O 1
ATOM 1631 N N . ASP A 1 220 ? 53.775 -2.303 13.531 1.00 33.19 219 ASP A N 1
ATOM 1632 C CA . ASP A 1 220 ? 54.502 -1.337 12.703 1.00 31.37 219 ASP A CA 1
ATOM 1633 C C . ASP A 1 220 ? 54.640 0.037 13.386 1.00 32.29 219 ASP A C 1
ATOM 1634 O O . ASP A 1 220 ? 54.866 1.034 12.696 1.00 30.55 219 ASP A O 1
ATOM 1639 N N . PHE A 1 221 ? 54.547 0.085 14.734 1.00 27.04 220 PHE A N 1
ATOM 1640 C CA . PHE A 1 221 ? 54.674 1.340 15.481 1.00 24.80 220 PHE A CA 1
ATOM 1641 C C . PHE A 1 221 ? 55.916 2.171 15.098 1.00 27.00 220 PHE A C 1
ATOM 1642 O O . PHE A 1 221 ? 55.770 3.376 14.887 1.00 23.60 220 PHE A O 1
ATOM 1650 N N . GLU A 1 222 ? 57.134 1.565 15.088 1.00 24.35 221 GLU A N 1
ATOM 1651 C CA . GLU A 1 222 ? 58.351 2.329 14.805 1.00 23.84 221 GLU A CA 1
ATOM 1652 C C . GLU A 1 222 ? 58.341 2.896 13.395 1.00 25.21 221 GLU A C 1
ATOM 1653 O O . GLU A 1 222 ? 58.758 4.045 13.207 1.00 23.76 221 GLU A O 1
ATOM 1659 N N . ALA A 1 223 ? 57.835 2.125 12.417 1.00 21.95 222 ALA A N 1
ATOM 1660 C CA . ALA A 1 223 ? 57.757 2.573 11.017 1.00 20.87 222 ALA A CA 1
ATOM 1661 C C . ALA A 1 223 ? 56.754 3.747 10.888 1.00 21.26 222 ALA A C 1
ATOM 1662 O O . ALA A 1 223 ? 57.093 4.758 10.289 1.00 19.08 222 ALA A O 1
ATOM 1664 N N . THR A 1 224 ? 55.577 3.641 11.523 1.00 19.07 223 THR A N 1
ATOM 1665 C CA . THR A 1 224 ? 54.556 4.696 11.585 1.00 17.91 223 THR A CA 1
ATOM 1666 C C . THR A 1 224 ? 55.172 5.903 12.268 1.00 20.46 223 THR A C 1
ATOM 1667 O O . THR A 1 224 ? 55.033 7.032 11.798 1.00 18.95 223 THR A O 1
ATOM 1671 N N . LEU A 1 225 ? 55.877 5.657 13.377 1.00 18.33 224 LEU A N 1
ATOM 1672 C CA . LEU A 1 225 ? 56.551 6.699 14.143 1.00 18.18 224 LEU A CA 1
ATOM 1673 C C . LEU A 1 225 ? 57.468 7.542 13.253 1.00 20.40 224 LEU A C 1
ATOM 1674 O O . LEU A 1 225 ? 57.341 8.774 13.260 1.00 19.08 224 LEU A O 1
ATOM 1679 N N . ARG A 1 226 ? 58.369 6.891 12.473 1.00 18.33 225 ARG A N 1
ATOM 1680 C CA A ARG A 1 226 ? 59.292 7.593 11.587 0.50 17.81 225 ARG A CA 1
ATOM 1681 C CA B ARG A 1 226 ? 59.292 7.532 11.533 0.50 17.74 225 ARG A CA 1
ATOM 1682 C C . ARG A 1 226 ? 58.542 8.386 10.525 1.00 19.78 225 ARG A C 1
ATOM 1683 O O . ARG A 1 226 ? 58.962 9.498 10.209 1.00 20.14 225 ARG A O 1
ATOM 1698 N N . GLU A 1 227 ? 57.422 7.860 10.012 1.00 15.39 226 GLU A N 1
ATOM 1699 C CA . GLU A 1 227 ? 56.633 8.591 9.009 1.00 13.73 226 GLU A CA 1
ATOM 1700 C C . GLU A 1 227 ? 56.057 9.848 9.626 1.00 16.42 226 GLU A C 1
ATOM 1701 O O . GLU A 1 227 ? 56.130 10.919 9.030 1.00 16.77 226 GLU A O 1
ATOM 1707 N N . VAL A 1 228 ? 55.559 9.739 10.853 1.00 13.69 227 VAL A N 1
ATOM 1708 C CA . VAL A 1 228 ? 54.967 10.905 11.536 1.00 12.59 227 VAL A CA 1
ATOM 1709 C C . VAL A 1 228 ? 56.067 11.930 11.888 1.00 15.81 227 VAL A C 1
ATOM 1710 O O . VAL A 1 228 ? 55.851 13.134 11.748 1.00 15.61 227 VAL A O 1
ATOM 1722 N N . LYS A 1 230 ? 58.835 12.459 10.320 1.00 17.31 229 LYS A N 1
ATOM 1723 C CA . LYS A 1 230 ? 59.269 13.124 9.088 1.00 17.29 229 LYS A CA 1
ATOM 1724 C C . LYS A 1 230 ? 58.231 14.171 8.674 1.00 19.26 229 LYS A C 1
ATOM 1725 O O . LYS A 1 230 ? 58.594 15.275 8.279 1.00 18.53 229 LYS A O 1
ATOM 1731 N N . ALA A 1 231 ? 56.944 13.815 8.779 1.00 15.71 230 ALA A N 1
ATOM 1732 C CA . ALA A 1 231 ? 55.845 14.677 8.344 1.00 15.07 230 ALA A CA 1
ATOM 1733 C C . ALA A 1 231 ? 55.659 15.906 9.251 1.00 17.39 230 ALA A C 1
ATOM 1734 O O . ALA A 1 231 ? 55.394 17.018 8.765 1.00 16.40 230 ALA A O 1
ATOM 1736 N N . GLU A 1 232 ? 55.860 15.730 10.555 1.00 13.46 231 GLU A N 1
ATOM 1737 C CA . GLU A 1 232 ? 55.520 16.775 11.540 1.00 11.82 231 GLU A CA 1
ATOM 1738 C C . GLU A 1 232 ? 56.713 17.550 12.086 1.00 17.51 231 GLU A C 1
ATOM 1739 O O . GLU A 1 232 ? 56.523 18.675 12.545 1.00 16.09 231 GLU A O 1
ATOM 1745 N N . GLN A 1 233 ? 57.895 16.924 12.117 1.00 14.29 232 GLN A N 1
ATOM 1746 C CA . GLN A 1 233 ? 59.165 17.524 12.596 1.00 15.24 232 GLN A CA 1
ATOM 1747 C C . GLN A 1 233 ? 59.043 18.165 14.006 1.00 19.14 232 GLN A C 1
ATOM 1748 O O . GLN A 1 233 ? 59.437 19.327 14.203 1.00 18.17 232 GLN A O 1
ATOM 1754 N N . PRO A 1 234 ? 58.492 17.453 15.003 1.00 14.12 233 PRO A N 1
ATOM 1755 C CA . PRO A 1 234 ? 58.427 18.047 16.354 1.00 10.85 233 PRO A CA 1
ATOM 1756 C C . PRO A 1 234 ? 59.797 18.187 16.999 1.00 14.48 233 PRO A C 1
ATOM 1757 O O . PRO A 1 234 ? 60.694 17.391 16.725 1.00 13.00 233 PRO A O 1
ATOM 1761 N N . ARG A 1 235 ? 59.934 19.140 17.896 1.00 11.16 234 ARG A N 1
ATOM 1762 C CA . ARG A 1 235 ? 61.192 19.268 18.622 1.00 11.65 234 ARG A CA 1
ATOM 1763 C C . ARG A 1 235 ? 61.009 18.985 20.097 1.00 16.83 234 ARG A C 1
ATOM 1764 O O . ARG A 1 235 ? 61.958 18.549 20.740 1.00 16.60 234 ARG A O 1
ATOM 1772 N N . ILE A 1 236 ? 59.800 19.166 20.640 1.00 12.79 235 ILE A N 1
ATOM 1773 C CA . ILE A 1 236 ? 59.619 18.905 22.059 1.00 9.59 235 ILE A CA 1
ATOM 1774 C C . ILE A 1 236 ? 58.974 17.600 22.267 1.00 12.29 235 ILE A C 1
ATOM 1775 O O . ILE A 1 236 ? 57.946 17.331 21.669 1.00 12.41 235 ILE A O 1
ATOM 1780 N N . PHE A 1 237 ? 59.563 16.794 23.172 1.00 10.76 236 PHE A N 1
ATOM 1781 C CA . PHE A 1 237 ? 58.970 15.514 23.547 1.00 9.73 236 PHE A CA 1
ATOM 1782 C C . PHE A 1 237 ? 58.794 15.527 25.055 1.00 13.57 236 PHE A C 1
ATOM 1783 O O . PHE A 1 237 ? 59.784 15.541 25.794 1.00 12.68 236 PHE A O 1
ATOM 1791 N N . LEU A 1 238 ? 57.527 15.527 25.507 1.00 12.57 237 LEU A N 1
ATOM 1792 C CA . LEU A 1 238 ? 57.175 15.523 26.930 1.00 11.42 237 LEU A CA 1
ATOM 1793 C C . LEU A 1 238 ? 56.929 14.080 27.282 1.00 12.77 237 LEU A C 1
ATOM 1794 O O . LEU A 1 238 ? 55.985 13.462 26.776 1.00 12.92 237 LEU A O 1
ATOM 1799 N N . ASP A 1 239 ? 57.810 13.521 28.100 1.00 9.27 238 ASP A N 1
ATOM 1800 C CA . ASP A 1 239 ? 57.757 12.098 28.368 1.00 10.10 238 ASP A CA 1
ATOM 1801 C C . ASP A 1 239 ? 57.441 11.738 29.820 1.00 14.56 238 ASP A C 1
ATOM 1802 O O . ASP A 1 239 ? 58.235 12.025 30.718 1.00 14.07 238 ASP A O 1
ATOM 1807 N N . ALA A 1 240 ? 56.327 11.018 30.029 1.00 13.59 239 ALA A N 1
ATOM 1808 C CA . ALA A 1 240 ? 55.919 10.534 31.350 1.00 14.49 239 ALA A CA 1
ATOM 1809 C C . ALA A 1 240 ? 56.304 9.052 31.564 1.00 17.31 239 ALA A C 1
ATOM 1810 O O . ALA A 1 240 ? 56.083 8.517 32.666 1.00 18.50 239 ALA A O 1
ATOM 1812 N N . VAL A 1 241 ? 56.793 8.371 30.512 1.00 11.81 240 VAL A N 1
ATOM 1813 C CA . VAL A 1 241 ? 56.932 6.926 30.518 1.00 12.16 240 VAL A CA 1
ATOM 1814 C C . VAL A 1 241 ? 58.375 6.464 30.619 1.00 16.01 240 VAL A C 1
ATOM 1815 O O . VAL A 1 241 ? 58.667 5.593 31.442 1.00 14.91 240 VAL A O 1
ATOM 1819 N N . THR A 1 242 ? 59.280 7.047 29.793 1.00 11.56 241 THR A N 1
ATOM 1820 C CA . THR A 1 242 ? 60.675 6.639 29.675 1.00 11.44 241 THR A CA 1
ATOM 1821 C C . THR A 1 242 ? 60.677 5.219 29.117 1.00 15.52 241 THR A C 1
ATOM 1822 O O . THR A 1 242 ? 59.757 4.863 28.375 1.00 15.27 241 THR A O 1
ATOM 1826 N N . GLY A 1 243 ? 61.757 4.479 29.364 1.00 13.38 242 GLY A N 1
ATOM 1827 C CA . GLY A 1 243 ? 61.926 3.126 28.848 1.00 12.61 242 GLY A CA 1
ATOM 1828 C C . GLY A 1 243 ? 62.070 3.053 27.338 1.00 16.74 242 GLY A C 1
ATOM 1829 O O . GLY A 1 243 ? 62.294 4.071 26.668 1.00 15.93 242 GLY A O 1
ATOM 1830 N N . PRO A 1 244 ? 61.902 1.833 26.799 1.00 15.98 243 PRO A N 1
ATOM 1831 C CA . PRO A 1 244 ? 62.051 1.599 25.340 1.00 15.68 243 PRO A CA 1
ATOM 1832 C C . PRO A 1 244 ? 61.159 2.441 24.440 1.00 18.07 243 PRO A C 1
ATOM 1833 O O . PRO A 1 244 ? 61.601 2.843 23.349 1.00 15.99 243 PRO A O 1
ATOM 1837 N N . LEU A 1 245 ? 59.901 2.705 24.865 1.00 15.85 244 LEU A N 1
ATOM 1838 C CA . LEU A 1 245 ? 59.008 3.536 24.054 1.00 15.11 244 LEU A CA 1
ATOM 1839 C C . LEU A 1 245 ? 59.602 4.916 23.871 1.00 16.27 244 LEU A C 1
ATOM 1840 O O . LEU A 1 245 ? 59.691 5.417 22.750 1.00 15.69 244 LEU A O 1
ATOM 1845 N N . ALA A 1 246 ? 60.036 5.526 24.972 1.00 12.34 245 ALA A N 1
ATOM 1846 C CA . ALA A 1 246 ? 60.590 6.877 24.873 1.00 12.70 245 ALA A CA 1
ATOM 1847 C C . ALA A 1 246 ? 61.934 6.877 24.121 1.00 15.17 245 ALA A C 1
ATOM 1848 O O . ALA A 1 246 ? 62.233 7.838 23.402 1.00 13.23 245 ALA A O 1
ATOM 1850 N N . SER A 1 247 ? 62.718 5.799 24.279 1.00 12.47 246 SER A N 1
ATOM 1851 C CA A SER A 1 247 ? 64.000 5.632 23.588 0.50 12.23 246 SER A CA 1
ATOM 1852 C CA B SER A 1 247 ? 64.000 5.630 23.591 0.50 12.49 246 SER A CA 1
ATOM 1853 C C . SER A 1 247 ? 63.776 5.658 22.075 1.00 16.80 246 SER A C 1
ATOM 1854 O O . SER A 1 247 ? 64.510 6.344 21.355 1.00 14.95 246 SER A O 1
ATOM 1859 N N . ALA A 1 248 ? 62.745 4.933 21.601 1.00 14.41 247 ALA A N 1
ATOM 1860 C CA . ALA A 1 248 ? 62.369 4.847 20.185 1.00 14.03 247 ALA A CA 1
ATOM 1861 C C . ALA A 1 248 ? 61.897 6.180 19.667 1.00 15.02 247 ALA A C 1
ATOM 1862 O O . ALA A 1 248 ? 62.290 6.597 18.574 1.00 12.79 247 ALA A O 1
ATOM 1864 N N . ILE A 1 249 ? 61.046 6.875 20.452 1.00 12.37 248 ILE A N 1
ATOM 1865 C CA . ILE A 1 249 ? 60.528 8.175 20.029 1.00 11.57 248 ILE A CA 1
ATOM 1866 C C . ILE A 1 249 ? 61.691 9.154 19.857 1.00 13.75 248 ILE A C 1
ATOM 1867 O O . ILE A 1 249 ? 61.825 9.750 18.817 1.00 12.62 248 ILE A O 1
ATOM 1872 N N . PHE A 1 250 ? 62.522 9.315 20.898 1.00 11.49 249 PHE A N 1
ATOM 1873 C CA . PHE A 1 250 ? 63.659 10.207 20.846 1.00 10.58 249 PHE A CA 1
ATOM 1874 C C . PHE A 1 250 ? 64.545 9.920 19.640 1.00 13.85 249 PHE A C 1
ATOM 1875 O O . PHE A 1 250 ? 64.936 10.838 18.922 1.00 12.67 249 PHE A O 1
ATOM 1883 N N . ASN A 1 251 ? 64.840 8.643 19.401 1.00 12.05 250 ASN A N 1
ATOM 1884 C CA . ASN A 1 251 ? 65.671 8.228 18.283 1.00 10.95 250 ASN A CA 1
ATOM 1885 C C . ASN A 1 251 ? 65.102 8.683 16.925 1.00 16.37 250 ASN A C 1
ATOM 1886 O O . ASN A 1 251 ? 65.859 9.070 16.029 1.00 15.95 250 ASN A O 1
ATOM 1891 N N . ALA A 1 252 ? 63.771 8.652 16.775 1.00 14.11 251 ALA A N 1
ATOM 1892 C CA . ALA A 1 252 ? 63.104 8.986 15.513 1.00 13.79 251 ALA A CA 1
ATOM 1893 C C . ALA A 1 252 ? 62.900 10.490 15.341 1.00 16.73 251 ALA A C 1
ATOM 1894 O O . ALA A 1 252 ? 62.586 10.938 14.228 1.00 16.11 251 ALA A O 1
ATOM 1909 N N . PRO A 1 254 ? 63.501 14.586 14.886 1.00 15.73 253 PRO A N 1
ATOM 1910 C CA . PRO A 1 254 ? 64.480 15.306 14.072 1.00 15.05 253 PRO A CA 1
ATOM 1911 C C . PRO A 1 254 ? 65.520 16.016 14.929 1.00 17.56 253 PRO A C 1
ATOM 1912 O O . PRO A 1 254 ? 65.483 15.964 16.171 1.00 14.97 253 PRO A O 1
ATOM 1916 N N . LYS A 1 255 ? 66.439 16.721 14.239 1.00 16.78 254 LYS A N 1
ATOM 1917 C CA . LYS A 1 255 ? 67.500 17.469 14.893 1.00 15.92 254 LYS A CA 1
ATOM 1918 C C . LYS A 1 255 ? 66.926 18.522 15.859 1.00 16.80 254 LYS A C 1
ATOM 1919 O O . LYS A 1 255 ? 65.837 19.077 15.649 1.00 14.83 254 LYS A O 1
ATOM 1924 N N . ARG A 1 256 ? 67.679 18.761 16.938 1.00 13.66 255 ARG A N 1
ATOM 1925 C CA . ARG A 1 256 ? 67.408 19.738 17.980 1.00 13.70 255 ARG A CA 1
ATOM 1926 C C . ARG A 1 256 ? 66.257 19.297 18.892 1.00 17.21 255 ARG A C 1
ATOM 1927 O O . ARG A 1 256 ? 65.764 20.100 19.674 1.00 16.92 255 ARG A O 1
ATOM 1935 N N . ALA A 1 257 ? 65.890 18.015 18.840 1.00 14.10 256 ALA A N 1
ATOM 1936 C CA . ALA A 1 257 ? 64.859 17.471 19.696 1.00 12.98 256 ALA A CA 1
ATOM 1937 C C . ALA A 1 257 ? 65.266 17.528 21.150 1.00 17.29 256 ALA A C 1
ATOM 1938 O O . ALA A 1 257 ? 66.439 17.339 21.478 1.00 15.17 256 ALA A O 1
ATOM 1940 N N . ARG A 1 258 ? 64.288 17.854 22.003 1.00 12.34 257 ARG A N 1
ATOM 1941 C CA . ARG A 1 258 ? 64.470 17.915 23.460 1.00 10.80 257 ARG A CA 1
ATOM 1942 C C . ARG A 1 258 ? 63.562 16.867 24.091 1.00 13.31 257 ARG A C 1
ATOM 1943 O O . ARG A 1 258 ? 62.324 16.908 23.920 1.00 12.06 257 ARG A O 1
ATOM 1951 N N . TRP A 1 259 ? 64.171 15.914 24.776 1.00 9.95 258 TRP A N 1
ATOM 1952 C CA . TRP A 1 259 ? 63.448 14.841 25.469 1.00 10.59 258 TRP A CA 1
ATOM 1953 C C . TRP A 1 259 ? 63.306 15.324 26.882 1.00 15.29 258 TRP A C 1
ATOM 1954 O O . TRP A 1 259 ? 64.319 15.491 27.567 1.00 14.32 258 TRP A O 1
ATOM 1965 N N . ILE A 1 260 ? 62.084 15.712 27.251 1.00 10.99 259 ILE A N 1
ATOM 1966 C CA . ILE A 1 260 ? 61.795 16.308 28.557 1.00 10.44 259 ILE A CA 1
ATOM 1967 C C . ILE A 1 260 ? 61.064 15.289 29.403 1.00 12.82 259 ILE A C 1
ATOM 1968 O O . ILE A 1 260 ? 59.907 14.975 29.156 1.00 13.26 259 ILE A O 1
ATOM 1973 N N . ILE A 1 261 ? 61.790 14.709 30.342 1.00 9.80 260 ILE A N 1
ATOM 1974 C CA . ILE A 1 261 ? 61.253 13.617 31.162 1.00 9.75 260 ILE A CA 1
ATOM 1975 C C . ILE A 1 261 ? 60.572 14.214 32.385 1.00 13.09 260 ILE A C 1
ATOM 1976 O O . ILE A 1 261 ? 61.208 14.968 33.116 1.00 11.61 260 ILE A O 1
ATOM 1981 N N . TYR A 1 262 ? 59.308 13.859 32.636 1.00 12.69 261 TYR A N 1
ATOM 1982 C CA . TYR A 1 262 ? 58.632 14.387 33.837 1.00 12.87 261 TYR A CA 1
ATOM 1983 C C . TYR A 1 262 ? 57.941 13.250 34.641 1.00 17.10 261 TYR A C 1
ATOM 1984 O O . TYR A 1 262 ? 57.338 13.499 35.679 1.00 16.32 261 TYR A O 1
ATOM 1993 N N . GLY A 1 263 ? 58.117 12.018 34.199 1.00 15.58 262 GLY A N 1
ATOM 1994 C CA . GLY A 1 263 ? 57.578 10.840 34.875 1.00 15.13 262 GLY A CA 1
ATOM 1995 C C . GLY A 1 263 ? 58.335 9.606 34.432 1.00 19.53 262 GLY A C 1
ATOM 1996 O O . GLY A 1 263 ? 59.045 9.657 33.416 1.00 17.01 262 GLY A O 1
ATOM 1997 N N . ARG A 1 264 ? 58.168 8.492 35.165 1.00 16.76 263 ARG A N 1
ATOM 1998 C CA . ARG A 1 264 ? 58.865 7.231 34.856 1.00 16.98 263 ARG A CA 1
ATOM 1999 C C . ARG A 1 264 ? 57.884 6.090 34.986 1.00 20.40 263 ARG A C 1
ATOM 2000 O O . ARG A 1 264 ? 58.070 5.208 35.813 1.00 21.00 263 ARG A O 1
ATOM 2008 N N . LEU A 1 265 ? 56.812 6.107 34.184 1.00 15.24 264 LEU A N 1
ATOM 2009 C CA . LEU A 1 265 ? 55.810 5.067 34.261 1.00 15.02 264 LEU A CA 1
ATOM 2010 C C . LEU A 1 265 ? 56.372 3.693 33.892 1.00 18.73 264 LEU A C 1
ATOM 2011 O O . LEU A 1 265 ? 55.879 2.695 34.408 1.00 19.14 264 LEU A O 1
ATOM 2016 N N . ASP A 1 266 ? 57.375 3.639 33.008 1.00 15.71 265 ASP A N 1
ATOM 2017 C CA . ASP A 1 266 ? 57.994 2.370 32.642 1.00 14.87 265 ASP A CA 1
ATOM 2018 C C . ASP A 1 266 ? 59.334 2.283 33.354 1.00 19.53 265 ASP A C 1
ATOM 2019 O O . ASP A 1 266 ? 60.217 3.063 33.024 1.00 16.89 265 ASP A O 1
ATOM 2024 N N . PRO A 1 267 ? 59.531 1.321 34.284 1.00 19.88 266 PRO A N 1
ATOM 2025 C CA . PRO A 1 267 ? 60.848 1.192 34.932 1.00 19.69 266 PRO A CA 1
ATOM 2026 C C . PRO A 1 267 ? 61.875 0.448 34.074 1.00 22.97 266 PRO A C 1
ATOM 2027 O O . PRO A 1 267 ? 63.038 0.386 34.480 1.00 22.99 266 PRO A O 1
ATOM 2031 N N . ASP A 1 268 ? 61.478 -0.124 32.905 1.00 17.61 267 ASP A N 1
ATOM 2032 C CA . ASP A 1 268 ? 62.445 -0.809 32.036 1.00 18.14 267 ASP A CA 1
ATOM 2033 C C . ASP A 1 268 ? 63.564 0.166 31.600 1.00 20.81 267 ASP A C 1
ATOM 2034 O O . ASP A 1 268 ? 63.354 1.374 31.603 1.00 17.95 267 ASP A O 1
ATOM 2039 N N . ALA A 1 269 ? 64.761 -0.364 31.302 1.00 17.98 268 ALA A N 1
ATOM 2040 C CA . ALA A 1 269 ? 65.943 0.442 30.960 1.00 17.44 268 ALA A CA 1
ATOM 2041 C C . ALA A 1 269 ? 65.640 1.497 29.911 1.00 19.80 268 ALA A C 1
ATOM 2042 O O . ALA A 1 269 ? 65.029 1.197 28.878 1.00 17.86 268 ALA A O 1
ATOM 2044 N N . THR A 1 270 ? 66.051 2.758 30.194 1.00 15.83 269 THR A N 1
ATOM 2045 C CA . THR A 1 270 ? 65.918 3.875 29.260 1.00 13.99 269 THR A CA 1
ATOM 2046 C C . THR A 1 270 ? 67.258 4.025 28.554 1.00 17.63 269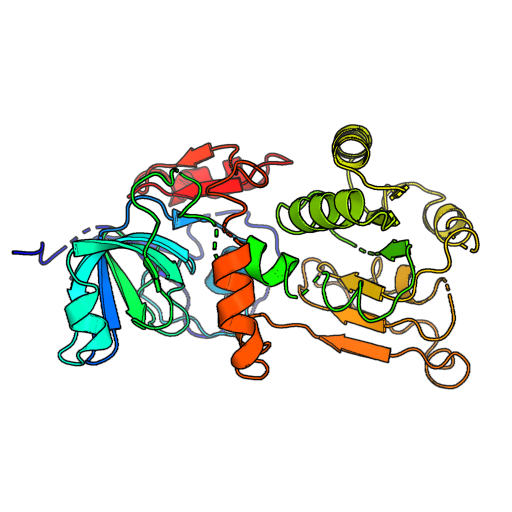 THR A C 1
ATOM 2047 O O . THR A 1 270 ? 68.263 4.393 29.173 1.00 16.57 269 THR A O 1
ATOM 2051 N N . VAL A 1 271 ? 67.262 3.720 27.268 1.00 14.88 270 VAL A N 1
ATOM 2052 C CA . VAL A 1 271 ? 68.487 3.713 26.470 1.00 14.38 270 VAL A CA 1
ATOM 2053 C C . VAL A 1 271 ? 68.530 4.929 25.566 1.00 16.18 270 VAL A C 1
ATOM 2054 O O . VAL A 1 271 ? 67.519 5.286 24.976 1.00 15.91 270 VAL A O 1
ATOM 2058 N N . ILE A 1 272 ? 69.694 5.562 25.449 1.00 12.48 271 ILE A N 1
ATOM 2059 C CA . ILE A 1 272 ? 69.949 6.576 24.408 1.00 12.09 271 ILE A CA 1
ATOM 2060 C C . ILE A 1 272 ? 70.468 5.709 23.261 1.00 16.11 271 ILE A C 1
ATOM 2061 O O . ILE A 1 272 ? 71.648 5.312 23.255 1.00 14.95 271 ILE A O 1
ATOM 2066 N N . ARG A 1 273 ? 69.565 5.343 22.340 1.00 14.29 272 ARG A N 1
ATOM 2067 C CA A ARG A 1 273 ? 69.878 4.418 21.258 0.50 14.37 272 ARG A CA 1
ATOM 2068 C CA B ARG A 1 273 ? 69.855 4.416 21.257 0.50 14.90 272 ARG A CA 1
ATOM 2069 C C . ARG A 1 273 ? 71.086 4.855 20.433 1.00 17.68 272 ARG A C 1
ATOM 2070 O O . ARG A 1 273 ? 71.956 4.030 20.152 1.00 16.42 272 ARG A O 1
ATOM 2085 N N . GLU A 1 274 ? 71.138 6.131 20.051 1.00 15.54 273 GLU A N 1
ATOM 2086 C CA . GLU A 1 274 ? 72.240 6.631 19.232 1.00 15.88 273 GLU A CA 1
ATOM 2087 C C . GLU A 1 274 ? 72.794 7.883 19.863 1.00 16.73 273 GLU A C 1
ATOM 2088 O O . GLU A 1 274 ? 72.332 8.980 19.531 1.00 15.09 273 GLU A O 1
ATOM 2094 N N . PRO A 1 275 ? 73.744 7.776 20.818 1.00 13.96 274 PRO A N 1
ATOM 2095 C CA . PRO A 1 275 ? 74.270 8.994 21.451 1.00 13.31 274 PRO A CA 1
ATOM 2096 C C . PRO A 1 275 ? 74.863 9.993 20.455 1.00 17.52 274 PRO A C 1
ATOM 2097 O O . PRO A 1 275 ? 74.852 11.188 20.740 1.00 15.51 274 PRO A O 1
ATOM 2101 N N . GLY A 1 276 ? 75.263 9.522 19.260 1.00 16.10 275 GLY A N 1
ATOM 2102 C CA . GLY A 1 276 ? 75.748 10.390 18.185 1.00 15.95 275 GLY A CA 1
ATOM 2103 C C . GLY A 1 276 ? 74.726 11.456 17.809 1.00 17.03 275 GLY A C 1
ATOM 2104 O O . GLY A 1 276 ? 75.094 12.535 17.327 1.00 17.40 275 GLY A O 1
ATOM 2105 N N . GLN A 1 277 ? 73.427 11.187 18.067 1.00 12.46 276 GLN A N 1
ATOM 2106 C CA . GLN A 1 277 ? 72.374 12.168 17.755 1.00 12.35 276 GLN A CA 1
ATOM 2107 C C . GLN A 1 277 ? 72.477 13.392 18.655 1.00 15.26 276 GLN A C 1
ATOM 2108 O O . GLN A 1 277 ? 72.070 14.476 18.292 1.00 14.94 276 GLN A O 1
ATOM 2114 N N . LEU A 1 278 ? 73.046 13.234 19.816 1.00 12.55 277 LEU A N 1
ATOM 2115 C CA A LEU A 1 278 ? 73.218 14.414 20.666 0.50 12.49 277 LEU A CA 1
ATOM 2116 C CA B LEU A 1 278 ? 73.256 14.375 20.705 0.50 11.83 277 LEU A CA 1
ATOM 2117 C C . LEU A 1 278 ? 74.370 15.237 20.103 1.00 15.23 277 LEU A C 1
ATOM 2118 O O . LEU A 1 278 ? 74.331 16.458 20.151 1.00 14.59 277 LEU A O 1
ATOM 2127 N N . ILE A 1 279 ? 75.381 14.569 19.552 1.00 12.02 278 ILE A N 1
ATOM 2128 C CA . ILE A 1 279 ? 76.548 15.275 18.979 1.00 12.88 278 ILE A CA 1
ATOM 2129 C C . ILE A 1 279 ? 76.178 15.985 17.689 1.00 18.58 278 ILE A C 1
ATOM 2130 O O . ILE A 1 279 ? 76.254 17.209 17.615 1.00 19.38 278 ILE A O 1
ATOM 2135 N N . PHE A 1 280 ? 75.756 15.201 16.685 1.00 16.37 279 PHE A N 1
ATOM 2136 C CA . PHE A 1 280 ? 75.514 15.631 15.318 1.00 14.81 279 PHE A CA 1
ATOM 2137 C C . PHE A 1 280 ? 74.134 16.218 15.046 1.00 18.12 279 PHE A C 1
ATOM 2138 O O . PHE A 1 280 ? 74.015 17.016 14.113 1.00 17.18 279 PHE A O 1
ATOM 2146 N N . GLN A 1 281 ? 73.112 15.851 15.831 1.00 15.46 280 GLN A N 1
ATOM 2147 C CA A GLN A 1 281 ? 71.762 16.364 15.604 0.50 14.54 280 GLN A CA 1
ATOM 2148 C CA B GLN A 1 281 ? 71.747 16.348 15.623 0.50 14.85 280 GLN A CA 1
ATOM 2149 C C . GLN A 1 281 ? 71.328 17.301 16.738 1.00 17.08 280 GLN A C 1
ATOM 2150 O O . GLN A 1 281 ? 70.188 17.737 16.777 1.00 18.54 280 GLN A O 1
ATOM 2161 N N . HIS A 1 282 ? 72.270 17.670 17.619 1.00 13.28 281 HIS A N 1
ATOM 2162 C CA . HIS A 1 282 ? 72.066 18.675 1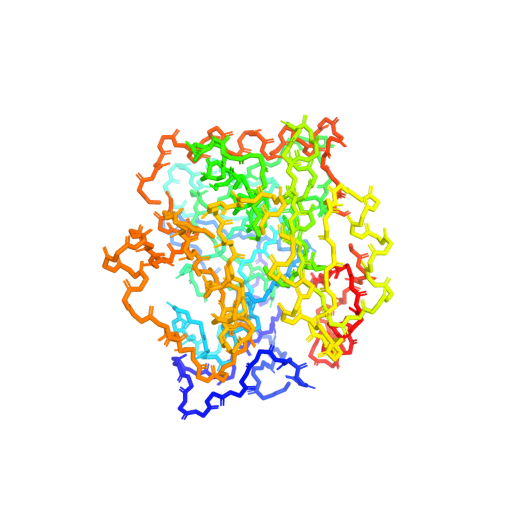8.674 1.00 13.25 281 HIS A CA 1
ATOM 2163 C C . HIS A 1 282 ? 70.879 18.361 19.589 1.00 13.22 281 HIS A C 1
ATOM 2164 O O . HIS A 1 282 ? 70.196 19.281 20.060 1.00 12.03 281 HIS A O 1
ATOM 2171 N N . LYS A 1 283 ? 70.629 17.077 19.834 1.00 11.28 282 LYS A N 1
ATOM 2172 C CA . LYS A 1 283 ? 69.501 16.660 20.685 1.00 10.29 282 LYS A CA 1
ATOM 2173 C C . LYS A 1 283 ? 69.877 16.843 22.154 1.00 14.58 282 LYS A C 1
ATOM 2174 O O . LYS A 1 283 ? 71.065 16.884 22.484 1.00 12.49 282 LYS A O 1
ATOM 2180 N N . HIS A 1 284 ? 68.861 17.054 23.017 1.00 13.14 283 HIS A N 1
ATOM 2181 C CA . HIS A 1 284 ? 69.060 17.286 24.444 1.00 13.07 283 HIS A CA 1
ATOM 2182 C C . HIS A 1 284 ? 68.133 16.414 25.232 1.00 12.01 283 HIS A C 1
ATOM 2183 O O . HIS A 1 284 ? 67.046 16.074 24.763 1.00 10.52 283 HIS A O 1
ATOM 2190 N N . ILE A 1 285 ? 68.527 16.084 26.436 1.00 9.11 284 ILE A N 1
ATOM 2191 C CA . ILE A 1 285 ? 67.671 15.310 27.343 1.00 9.45 284 ILE A CA 1
ATOM 2192 C C . ILE A 1 285 ? 67.650 16.052 28.662 1.00 13.72 284 ILE A C 1
ATOM 2193 O O . ILE A 1 285 ? 68.701 16.351 29.218 1.00 13.65 284 ILE A O 1
ATOM 2198 N N . GLU A 1 286 ? 66.453 16.315 29.184 1.00 12.17 285 GLU A N 1
ATOM 2199 C CA . GLU A 1 286 ? 66.337 17.049 30.437 1.00 11.38 285 GLU A CA 1
ATOM 2200 C C . GLU A 1 286 ? 65.143 16.525 31.225 1.00 15.51 285 GLU A C 1
ATOM 2201 O O . GLU A 1 286 ? 64.452 15.624 30.754 1.00 13.59 285 GLU A O 1
ATOM 2207 N N . GLY A 1 287 ? 64.916 17.112 32.396 1.00 13.91 286 GLY A N 1
ATOM 2208 C CA . GLY A 1 287 ? 63.763 16.761 33.206 1.00 11.60 286 GLY A CA 1
ATOM 2209 C C . GLY A 1 287 ? 62.891 17.971 33.461 1.00 14.84 286 GLY A C 1
ATOM 2210 O O . GLY A 1 287 ? 63.308 19.114 33.273 1.00 14.93 286 GLY A O 1
ATOM 2211 N N . PHE A 1 288 ? 61.670 17.718 33.870 1.00 10.76 287 PHE A N 1
ATOM 2212 C CA . PHE A 1 288 ? 60.788 18.781 34.278 1.00 10.24 287 PHE A CA 1
ATOM 2213 C C . PHE A 1 288 ? 60.180 18.365 35.599 1.00 13.85 287 PHE A C 1
ATOM 2214 O O . PHE A 1 288 ? 59.645 17.261 35.690 1.00 12.68 287 PHE A O 1
ATOM 2222 N N . TRP A 1 289 ? 60.169 19.288 36.566 1.00 14.63 288 TRP A N 1
ATOM 2223 C CA . TRP A 1 289 ? 59.593 19.078 37.880 1.00 14.06 288 TRP A CA 1
ATOM 2224 C C . TRP A 1 289 ? 58.838 20.337 38.253 1.00 14.14 288 TRP A C 1
ATOM 2225 O O . TRP A 1 289 ? 59.427 21.409 38.287 1.00 15.23 288 TRP A O 1
ATOM 2236 N N . LEU A 1 290 ? 57.514 20.220 38.413 1.00 12.14 289 LEU A N 1
ATOM 2237 C CA . LEU A 1 290 ? 56.697 21.421 38.696 1.00 11.58 289 LEU A CA 1
ATOM 2238 C C . LEU A 1 290 ? 57.206 22.185 39.926 1.00 17.30 289 LEU A C 1
ATOM 2239 O O . LEU A 1 290 ? 57.340 23.409 39.851 1.00 15.49 289 LEU A O 1
ATOM 2244 N N . SER A 1 291 ? 57.580 21.471 41.012 1.00 17.65 290 SER A N 1
ATOM 2245 C CA . SER A 1 291 ? 58.111 22.148 42.212 1.00 18.46 290 SER A CA 1
ATOM 2246 C C . SER A 1 291 ? 59.339 22.980 41.875 1.00 20.13 290 SER A C 1
ATOM 2247 O O . SER A 1 291 ? 59.436 24.118 42.340 1.00 18.80 290 SER A O 1
ATOM 2250 N N . GLU A 1 292 ? 60.245 22.461 41.001 1.00 16.34 291 GLU A N 1
ATOM 2251 C CA . GLU A 1 292 ? 61.419 23.208 40.592 1.00 16.41 291 GLU A CA 1
ATOM 2252 C C . GLU A 1 292 ? 61.063 24.391 39.715 1.00 20.83 291 GLU A C 1
ATOM 2253 O O . GLU A 1 292 ? 61.607 25.465 39.926 1.00 18.76 291 GLU A O 1
ATOM 2259 N N . TRP A 1 293 ? 60.115 24.217 38.774 1.00 17.68 292 TRP A N 1
ATOM 2260 C CA . TRP A 1 293 ? 59.688 25.273 37.878 1.00 18.38 292 TRP A CA 1
ATOM 2261 C C . TRP A 1 293 ? 59.137 26.458 38.702 1.00 21.75 292 TRP A C 1
ATOM 2262 O O . TRP A 1 293 ? 59.467 27.591 38.399 1.00 21.05 292 TRP A O 1
ATOM 2286 N N . ARG A 1 295 ? 59.910 27.236 41.777 1.00 25.90 294 ARG A N 1
ATOM 2287 C CA A ARG A 1 295 ? 61.050 27.833 42.480 0.50 26.64 294 ARG A CA 1
ATOM 2288 C CA B ARG A 1 295 ? 61.046 27.823 42.489 0.50 26.80 294 ARG A CA 1
ATOM 2289 C C . ARG A 1 295 ? 61.844 28.741 41.551 1.00 31.17 294 ARG A C 1
ATOM 2290 O O . ARG A 1 295 ? 62.187 29.863 41.926 1.00 33.57 294 ARG A O 1
ATOM 2305 N N . GLN A 1 296 ? 62.135 28.272 40.338 1.00 26.46 295 GLN A N 1
ATOM 2306 C CA . GLN A 1 296 ? 62.935 29.023 39.373 1.00 25.99 295 GLN A CA 1
ATOM 2307 C C . GLN A 1 296 ? 62.177 30.097 38.601 1.00 29.90 295 GLN A C 1
ATOM 2308 O O . GLN A 1 296 ? 62.816 30.979 38.038 1.00 29.10 295 GLN A O 1
ATOM 2314 N N . PHE A 1 297 ? 60.851 29.995 38.503 1.00 25.21 296 PHE A N 1
ATOM 2315 C CA . PHE A 1 297 ? 60.071 30.959 37.736 1.00 23.61 296 PHE A CA 1
ATOM 2316 C C . PHE A 1 297 ? 58.976 31.523 38.597 1.00 27.73 296 PHE A C 1
ATOM 2317 O O . PHE A 1 297 ? 57.797 31.483 38.229 1.00 26.02 296 PHE A O 1
ATOM 2325 N N . LYS A 1 298 ? 59.372 32.074 39.758 1.00 27.84 297 LYS A N 1
ATOM 2326 C CA . LYS A 1 298 ? 58.452 32.667 40.735 1.00 29.01 297 LYS A CA 1
ATOM 2327 C C . LYS A 1 298 ? 57.547 33.681 40.069 1.00 31.10 297 LYS A C 1
ATOM 2328 O O . LYS A 1 298 ? 56.348 33.678 40.340 1.00 31.44 297 LYS A O 1
ATOM 2334 N N . GLU A 1 299 ? 58.097 34.472 39.127 1.00 26.24 298 GLU A N 1
ATOM 2335 C CA . GLU A 1 299 ? 57.352 35.483 38.380 1.00 25.93 298 GLU A CA 1
ATOM 2336 C C . GLU A 1 299 ? 56.329 34.864 37.418 1.00 27.17 298 GLU A C 1
ATOM 2337 O O . GLU A 1 299 ? 55.434 35.573 36.977 1.00 27.96 298 GLU A O 1
ATOM 2343 N N . ARG A 1 300 ? 56.440 33.550 37.097 1.00 22.13 299 ARG A N 1
ATOM 2344 C CA . ARG A 1 300 ? 55.488 32.901 36.189 1.00 21.40 299 ARG A CA 1
ATOM 2345 C C . ARG A 1 300 ? 54.423 32.130 36.962 1.00 22.37 299 ARG A C 1
ATOM 2346 O O . ARG A 1 300 ? 53.371 31.803 36.412 1.00 19.37 299 ARG A O 1
ATOM 2354 N N . ARG A 1 301 ? 54.679 31.902 38.244 1.00 19.93 300 ARG A N 1
ATOM 2355 C CA . ARG A 1 301 ? 53.817 31.158 39.175 1.00 20.67 300 ARG A CA 1
ATOM 2356 C C . ARG A 1 301 ? 52.461 31.835 39.290 1.00 23.21 300 ARG A C 1
ATOM 2357 O O . ARG A 1 301 ? 51.447 31.199 39.018 1.00 19.94 300 ARG A O 1
ATOM 2365 N N . GLY A 1 302 ? 52.476 33.139 39.599 1.00 20.85 301 GLY A N 1
ATOM 2366 C CA . GLY A 1 302 ? 51.289 33.989 39.733 1.00 19.70 301 GLY A CA 1
ATOM 2367 C C . GLY A 1 302 ? 50.397 33.983 38.506 1.00 21.60 301 GLY A C 1
ATOM 2368 O O . GLY A 1 302 ? 49.231 33.589 38.595 1.00 19.76 301 GLY A O 1
ATOM 2369 N N . PRO A 1 303 ? 50.932 34.377 37.323 1.00 18.43 302 PRO A N 1
ATOM 2370 C CA . PRO A 1 303 ? 50.115 34.336 36.094 1.00 18.57 302 PRO A CA 1
ATOM 2371 C C . PRO A 1 303 ? 49.598 32.922 35.752 1.00 22.55 302 PRO A C 1
ATOM 2372 O O . PRO A 1 303 ? 48.482 32.811 35.247 1.00 23.28 302 PRO A O 1
ATOM 2376 N N . ALA A 1 304 ? 50.375 31.835 36.023 1.00 17.53 303 ALA A N 1
ATOM 2377 C CA . ALA A 1 304 ? 49.872 30.480 35.734 1.00 16.33 303 ALA A CA 1
ATOM 2378 C C . ALA A 1 304 ? 48.695 30.130 36.659 1.00 19.54 303 ALA A C 1
ATOM 2379 O O . ALA A 1 304 ? 47.732 29.515 36.207 1.00 17.51 303 ALA A O 1
ATOM 2381 N N . ILE A 1 305 ? 48.803 30.491 37.962 1.00 18.45 304 ILE A N 1
ATOM 2382 C CA . ILE A 1 305 ? 47.738 30.233 38.954 1.00 18.71 304 ILE A CA 1
ATOM 2383 C C . ILE A 1 305 ? 46.503 31.035 38.538 1.00 24.27 304 ILE A C 1
ATOM 2384 O O . ILE A 1 305 ? 45.402 30.482 38.533 1.00 24.30 304 ILE A O 1
ATOM 2389 N N . LEU A 1 306 ? 46.705 32.309 38.107 1.00 22.29 305 LEU A N 1
ATOM 2390 C CA . LEU A 1 306 ? 45.583 33.152 37.676 1.00 22.44 305 LEU A CA 1
ATOM 2391 C C . LEU A 1 306 ? 44.963 32.612 36.407 1.00 26.00 305 LEU A C 1
ATOM 2392 O O . LEU A 1 306 ? 43.750 32.637 36.292 1.00 26.79 305 LEU A O 1
ATOM 2397 N N . GLU A 1 307 ? 45.775 32.099 35.467 1.00 24.43 306 GLU A N 1
ATOM 2398 C CA . GLU A 1 307 ? 45.287 31.535 34.199 1.00 23.55 306 GLU A CA 1
ATOM 2399 C C . GLU A 1 307 ? 44.535 30.221 34.431 1.00 26.91 306 GLU A C 1
ATOM 2400 O O . GLU A 1 307 ? 43.521 29.991 33.769 1.00 27.71 306 GLU A O 1
ATOM 2406 N N . ALA A 1 308 ? 45.041 29.346 35.334 1.00 20.42 307 ALA A N 1
ATOM 2407 C CA . ALA A 1 308 ? 44.415 28.065 35.637 1.00 19.48 307 ALA A CA 1
ATOM 2408 C C . ALA A 1 308 ? 43.030 28.324 36.256 1.00 23.01 307 ALA A C 1
ATOM 2409 O O . ALA A 1 308 ? 42.065 27.773 35.760 1.00 20.57 307 ALA A O 1
ATOM 2411 N N . GLN A 1 309 ? 42.957 29.164 37.317 1.00 22.66 308 GLN A N 1
ATOM 2412 C CA B GLN A 1 309 ? 41.671 29.462 37.961 0.50 22.98 308 GLN A CA 1
ATOM 2413 C CA C GLN A 1 309 ? 41.699 29.572 37.971 0.50 22.86 308 GLN A CA 1
ATOM 2414 C C . GLN A 1 309 ? 40.732 30.157 36.964 1.00 28.27 308 GLN A C 1
ATOM 2415 O O . GLN A 1 309 ? 39.575 29.742 36.874 1.00 29.65 308 GLN A O 1
ATOM 2426 N N . LYS A 1 310 ? 41.226 31.158 36.178 1.00 25.77 309 LYS A N 1
ATOM 2427 C CA . LYS A 1 310 ? 40.400 31.833 35.176 1.00 26.19 309 LYS A CA 1
ATOM 2428 C C . LYS A 1 310 ? 39.762 30.809 34.212 1.00 31.15 309 LYS A C 1
ATOM 2429 O O . LYS A 1 310 ? 38.575 30.948 33.911 1.00 33.35 309 LYS A O 1
ATOM 2432 N N . ARG A 1 311 ? 40.524 29.785 33.777 1.00 26.87 310 ARG A N 1
ATOM 2433 C CA A ARG A 1 311 ? 40.046 28.753 32.848 0.50 26.79 310 ARG A CA 1
ATOM 2434 C CA B ARG A 1 311 ? 40.048 28.746 32.853 0.50 26.75 310 ARG A CA 1
ATOM 2435 C C . ARG A 1 311 ? 38.963 27.897 33.500 1.00 31.62 310 ARG A C 1
ATOM 2436 O O . ARG A 1 311 ? 38.028 27.472 32.814 1.00 32.93 310 ARG A O 1
ATOM 2451 N N . PHE A 1 312 ? 39.067 27.674 34.826 1.00 26.15 311 PHE A N 1
ATOM 2452 C CA . PHE A 1 312 ? 38.049 26.906 35.527 1.00 25.70 311 PHE A CA 1
ATOM 2453 C C . PHE A 1 312 ? 36.834 27.806 35.756 1.00 33.75 311 PHE A C 1
ATOM 2454 O O . PHE A 1 312 ? 35.709 27.365 35.536 1.00 36.15 311 PHE A O 1
ATOM 2462 N N . SER A 1 313 ? 37.077 29.088 36.121 1.00 30.29 312 SER A N 1
ATOM 2463 C CA A SER A 1 313 ? 36.021 30.067 36.372 0.50 29.92 312 SER A CA 1
ATOM 2464 C CA B SER A 1 313 ? 36.043 30.090 36.371 0.50 30.60 312 SER A CA 1
ATOM 2465 C C . SER A 1 313 ? 35.234 30.416 35.119 1.00 34.90 312 SER A C 1
ATOM 2466 O O . SER A 1 313 ? 34.027 30.611 35.221 1.00 35.83 312 SER A O 1
ATOM 2471 N N . ASP A 1 314 ? 35.897 30.540 33.948 1.00 31.01 313 ASP A N 1
ATOM 2472 C CA . ASP A 1 314 ? 35.169 30.938 32.736 1.00 30.67 313 ASP A CA 1
ATOM 2473 C C . ASP A 1 314 ? 34.793 29.767 31.805 1.00 35.19 313 ASP A C 1
ATOM 2474 O O . ASP A 1 314 ? 34.419 30.003 30.659 1.00 35.83 313 ASP A O 1
ATOM 2479 N N . GLY A 1 315 ? 34.863 28.535 32.299 1.00 31.42 314 GLY A N 1
ATOM 2480 C CA . GLY A 1 315 ? 34.410 27.387 31.526 1.00 31.36 314 GLY A CA 1
ATOM 2481 C C . GLY A 1 315 ? 35.364 26.743 30.553 1.00 35.64 314 GLY A C 1
ATOM 2482 O O . GLY A 1 315 ? 35.044 25.665 30.040 1.00 35.08 314 GLY A O 1
ATOM 2483 N N . ARG A 1 316 ? 36.544 27.367 30.284 1.00 32.37 315 ARG A N 1
ATOM 2484 C CA . ARG A 1 316 ? 37.521 26.761 29.355 1.00 33.06 315 ARG A CA 1
ATOM 2485 C C . ARG A 1 316 ? 38.018 25.408 29.875 1.00 37.31 315 ARG A C 1
ATOM 2486 O O . ARG A 1 316 ? 38.277 24.497 29.072 1.00 35.99 315 ARG A O 1
ATOM 2494 N N . TRP A 1 317 ? 38.152 25.283 31.224 1.00 32.94 316 TRP A N 1
ATOM 2495 C CA . TRP A 1 317 ? 38.577 24.032 31.861 1.00 32.31 316 TRP A CA 1
ATOM 2496 C C . TRP A 1 317 ? 37.537 23.557 32.849 1.00 35.92 316 TRP A C 1
ATOM 2497 O O . TRP A 1 317 ? 37.012 24.367 33.631 1.00 34.98 316 TRP A O 1
ATOM 2508 N N A SER A 1 318 ? 37.207 22.253 32.826 0.50 32.76 317 SER A N 1
ATOM 2509 N N B SER A 1 318 ? 37.251 22.261 32.800 0.50 32.68 317 SER A N 1
ATOM 2510 C CA A SER A 1 318 ? 36.262 21.625 33.775 0.50 33.62 317 SER A CA 1
ATOM 2511 C CA B SER A 1 318 ? 36.332 21.566 33.696 0.50 33.57 317 SER A CA 1
ATOM 2512 C C A SER A 1 318 ? 36.559 20.119 33.890 0.50 39.47 317 SER A C 1
ATOM 2513 C C B SER A 1 318 ? 36.784 20.116 33.836 0.50 39.40 317 SER A C 1
ATOM 2514 O O A SER A 1 318 ? 36.365 19.375 32.923 0.50 39.15 317 SER A O 1
ATOM 2515 O O B SER A 1 318 ? 36.952 19.417 32.834 0.50 39.06 317 SER A O 1
ATOM 2520 N N . THR A 1 319 ? 37.043 19.691 35.079 1.00 36.89 318 THR A N 1
ATOM 2521 C CA . THR A 1 319 ? 37.481 18.317 35.401 1.00 37.13 318 THR A CA 1
ATOM 2522 C C . THR A 1 319 ? 36.301 17.322 35.332 1.00 41.25 318 THR A C 1
ATOM 2523 O O . THR A 1 319 ? 35.227 17.622 35.863 1.00 41.05 318 THR A O 1
ATOM 2527 N N . VAL A 1 321 ? 36.785 12.855 35.751 1.00 45.39 320 VAL A N 1
ATOM 2528 C CA . VAL A 1 321 ? 36.289 12.391 37.057 1.00 44.97 320 VAL A CA 1
ATOM 2529 C C . VAL A 1 321 ? 35.511 11.053 36.884 1.00 48.00 320 VAL A C 1
ATOM 2530 O O . VAL A 1 321 ? 34.287 11.048 36.704 1.00 48.33 320 VAL A O 1
ATOM 2534 N N . THR A 1 322 ? 36.241 9.914 36.908 1.00 42.82 321 THR A N 1
ATOM 2535 C CA . THR A 1 322 ? 35.570 8.623 36.779 1.00 42.53 321 THR A CA 1
ATOM 2536 C C . THR A 1 322 ? 34.918 8.199 38.095 1.00 43.37 321 THR A C 1
ATOM 2537 O O . THR A 1 322 ? 33.811 7.660 38.057 1.00 43.95 321 THR A O 1
ATOM 2541 N N . ALA A 1 323 ? 35.583 8.447 39.255 1.00 34.71 322 ALA A N 1
ATOM 2542 C CA . ALA A 1 323 ? 35.049 8.002 40.529 1.00 32.67 322 ALA A CA 1
ATOM 2543 C C . ALA A 1 323 ? 35.417 8.886 41.716 1.00 30.51 322 ALA A C 1
ATOM 2544 O O . ALA A 1 323 ? 36.538 9.375 41.817 1.00 27.39 322 ALA A O 1
ATOM 2546 N N . VAL A 1 324 ? 34.470 9.012 42.647 1.00 25.02 323 VAL A N 1
ATOM 2547 C CA . VAL A 1 324 ? 34.661 9.639 43.953 1.00 22.53 323 VAL A CA 1
ATOM 2548 C C . VAL A 1 324 ? 34.599 8.482 44.952 1.00 23.22 323 VAL A C 1
ATOM 2549 O O . VAL A 1 324 ? 33.565 7.815 45.086 1.00 21.59 323 VAL A O 1
ATOM 2553 N N . VAL A 1 325 ? 35.729 8.191 45.579 1.00 17.52 324 VAL A N 1
ATOM 2554 C CA . VAL A 1 325 ? 35.797 7.071 46.505 1.00 17.60 324 VAL A CA 1
ATOM 2555 C C . VAL A 1 325 ? 35.757 7.588 47.919 1.00 17.87 324 VAL A C 1
ATOM 2556 O O . VAL A 1 325 ? 36.645 8.358 48.267 1.00 15.54 324 VAL A O 1
ATOM 2560 N N . PRO A 1 326 ? 34.8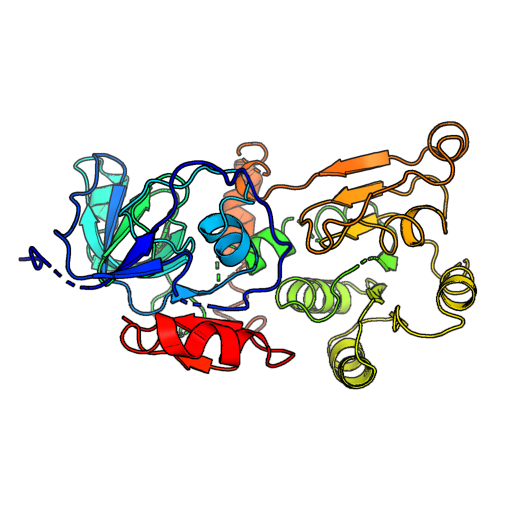37 7.091 48.780 1.00 14.82 325 PRO A N 1
ATOM 2561 C CA . PRO A 1 326 ? 34.873 7.485 50.190 1.00 14.55 325 PRO A CA 1
ATOM 2562 C C . PRO A 1 326 ? 36.189 7.066 50.798 1.00 16.93 325 PRO A C 1
ATOM 2563 O O . PRO A 1 326 ? 36.740 6.005 50.414 1.00 15.81 325 PRO A O 1
ATOM 2567 N N . LEU A 1 327 ? 36.693 7.853 51.739 1.00 14.00 326 LEU A N 1
ATOM 2568 C CA A LEU A 1 327 ? 37.976 7.501 52.363 0.50 13.35 326 LEU A CA 1
ATOM 2569 C CA B LEU A 1 327 ? 37.953 7.531 52.416 0.50 13.76 326 LEU A CA 1
ATOM 2570 C C . LEU A 1 327 ? 37.904 6.100 52.989 1.00 17.92 326 LEU A C 1
ATOM 2571 O O . LEU A 1 327 ? 38.886 5.368 52.922 1.00 17.38 326 LEU A O 1
ATOM 2580 N N . ALA A 1 328 ? 36.741 5.711 53.553 1.00 16.91 327 ALA A N 1
ATOM 2581 C CA . ALA A 1 328 ? 36.522 4.409 54.179 1.00 17.02 327 ALA A CA 1
ATOM 2582 C C . ALA A 1 328 ? 36.608 3.260 53.183 1.00 19.12 327 ALA A C 1
ATOM 2583 O O . ALA A 1 328 ? 36.722 2.114 53.607 1.00 20.41 327 ALA A O 1
ATOM 2585 N N . GLU A 1 329 ? 36.462 3.558 51.895 1.00 14.50 328 GLU A N 1
ATOM 2586 C CA . GLU A 1 329 ? 36.519 2.587 50.807 1.00 16.00 328 GLU A CA 1
ATOM 2587 C C . GLU A 1 329 ? 37.826 2.656 50.027 1.00 17.54 328 GLU A C 1
ATOM 2588 O O . GLU A 1 329 ? 38.026 1.820 49.156 1.00 15.39 328 GLU A O 1
ATOM 2594 N N . ALA A 1 330 ? 38.676 3.677 50.267 1.00 16.04 329 ALA A N 1
ATOM 2595 C CA . ALA A 1 330 ? 39.849 3.921 49.449 1.00 14.81 329 ALA A CA 1
ATOM 2596 C C . ALA A 1 330 ? 40.872 2.771 49.443 1.00 19.52 329 ALA A C 1
ATOM 2597 O O . ALA A 1 330 ? 41.349 2.403 48.367 1.00 19.52 329 ALA A O 1
ATOM 2599 N N . ILE A 1 331 ? 41.198 2.199 50.616 1.00 16.71 330 ILE A N 1
ATOM 2600 C CA . ILE A 1 331 ? 42.198 1.114 50.678 1.00 1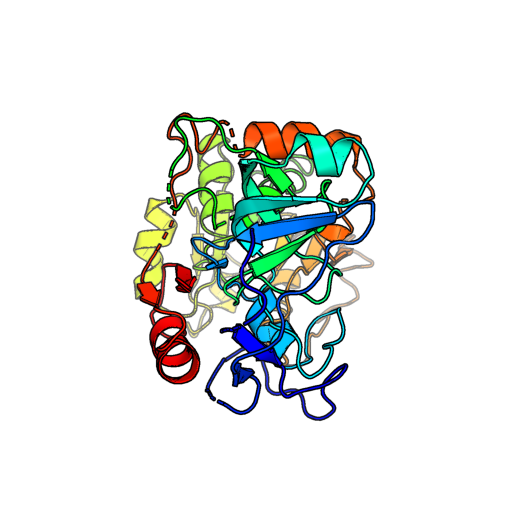8.17 330 ILE A CA 1
ATOM 2601 C C . ILE A 1 331 ? 41.736 -0.044 49.824 1.00 23.90 330 ILE A C 1
ATOM 2602 O O . ILE A 1 331 ? 42.497 -0.589 49.016 1.00 23.29 330 ILE A O 1
ATOM 2607 N N . ALA A 1 332 ? 40.464 -0.387 49.953 1.00 21.44 331 ALA A N 1
ATOM 2608 C CA . ALA A 1 332 ? 39.954 -1.518 49.218 1.00 20.73 331 ALA A CA 1
ATOM 2609 C C . ALA A 1 332 ? 39.762 -1.265 47.742 1.00 24.43 331 ALA A C 1
ATOM 2610 O O . ALA A 1 332 ? 40.089 -2.152 46.964 1.00 25.87 331 ALA A O 1
ATOM 2612 N N . TRP A 1 333 ? 39.232 -0.098 47.335 1.00 20.84 332 TRP A N 1
ATOM 2613 C CA . TRP A 1 333 ? 38.793 0.046 45.950 1.00 22.45 332 TRP A CA 1
ATOM 2614 C C . TRP A 1 333 ? 39.453 1.089 45.081 1.00 22.68 332 TRP A C 1
ATOM 2615 O O . TRP A 1 333 ? 39.112 1.154 43.890 1.00 20.44 332 TRP A O 1
ATOM 2626 N N . VAL A 1 334 ? 40.396 1.875 45.601 1.00 18.58 333 VAL A N 1
ATOM 2627 C CA . VAL A 1 334 ? 41.088 2.805 44.704 1.00 18.74 333 VAL A CA 1
AT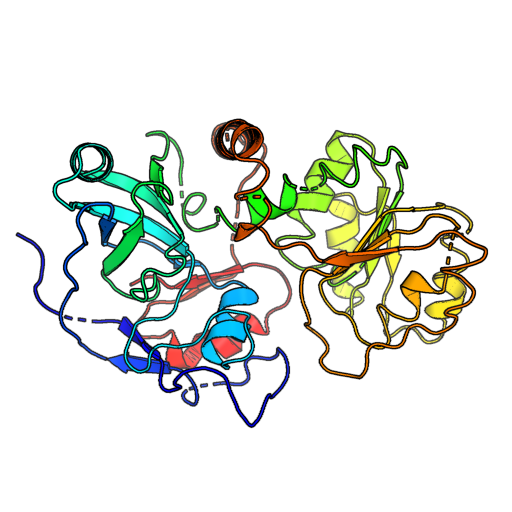OM 2628 C C . VAL A 1 334 ? 41.838 1.981 43.579 1.00 21.54 333 VAL A C 1
ATOM 2629 O O . VAL A 1 334 ? 41.688 2.354 42.427 1.00 21.97 333 VAL A O 1
ATOM 2633 N N . PRO A 1 335 ? 42.570 0.868 43.836 1.00 20.28 334 PRO A N 1
ATOM 2634 C CA . PRO A 1 335 ? 43.260 0.181 42.722 1.00 19.99 334 PRO A CA 1
ATOM 2635 C C . PRO A 1 335 ? 42.319 -0.274 41.612 1.00 25.29 334 PRO A C 1
ATOM 2636 O O . PRO A 1 335 ? 42.674 -0.152 40.443 1.00 24.53 334 PRO A O 1
ATOM 2640 N N . ALA A 1 336 ? 41.118 -0.760 41.968 1.00 24.19 335 ALA A N 1
ATOM 2641 C CA . ALA A 1 336 ? 40.126 -1.174 40.979 1.00 25.53 335 ALA A CA 1
ATOM 2642 C C . ALA A 1 336 ? 39.695 0.011 40.144 1.00 28.87 335 ALA A C 1
ATOM 2643 O O . ALA A 1 336 ? 39.481 -0.130 38.953 1.00 29.67 335 ALA A O 1
ATOM 2645 N N . GLU A 1 337 ? 39.535 1.179 40.763 1.00 26.01 336 GLU A N 1
ATOM 2646 C CA . GLU A 1 337 ? 39.118 2.366 40.026 1.00 26.32 336 GLU A CA 1
ATOM 2647 C C . GLU A 1 337 ? 40.241 2.934 39.170 1.00 31.40 336 GLU A C 1
ATOM 2648 O O . GLU A 1 337 ? 39.963 3.504 38.119 1.00 31.95 336 GLU A O 1
ATOM 2654 N N . LEU A 1 338 ? 41.498 2.813 39.614 1.00 29.06 337 LEU A N 1
ATOM 2655 C CA . LEU A 1 338 ? 42.625 3.352 38.862 1.00 30.42 337 LEU A CA 1
ATOM 2656 C C . LEU A 1 338 ? 42.878 2.573 37.561 1.00 38.79 337 LEU A C 1
ATOM 2657 O O . LEU A 1 338 ? 43.441 3.148 36.634 1.00 39.84 337 LEU A O 1
ATOM 2662 N N . THR A 1 339 ? 42.439 1.299 37.478 1.00 38.25 338 THR A N 1
ATOM 2663 C CA . THR A 1 339 ? 42.619 0.460 36.282 1.00 40.27 338 THR A CA 1
ATOM 2664 C C . THR A 1 339 ? 41.703 0.905 35.156 1.00 47.16 338 THR A C 1
ATOM 2665 O O . THR A 1 339 ? 42.018 0.663 33.989 1.00 47.16 338 THR A O 1
ATOM 2669 N N . LYS A 1 340 ? 40.564 1.536 35.502 1.00 45.38 339 LYS A N 1
ATOM 2670 C CA . LYS A 1 340 ? 39.610 2.062 34.525 1.00 45.72 339 LYS A CA 1
ATOM 2671 C C . LYS A 1 340 ? 40.321 3.077 33.619 1.00 51.64 339 LYS A C 1
ATOM 2672 O O . LYS A 1 340 ? 40.899 4.047 34.127 1.00 49.86 339 LYS A O 1
ATOM 2678 N N . PRO A 1 341 ? 40.373 2.842 32.288 1.00 50.77 340 PRO A N 1
ATOM 2679 C CA . PRO A 1 341 ? 41.029 3.831 31.421 1.00 50.57 340 PRO A CA 1
ATOM 2680 C C . PRO A 1 341 ? 40.210 5.117 31.389 1.00 54.03 340 PRO A C 1
ATOM 2681 O O . PRO A 1 341 ? 38.977 5.065 31.510 1.00 54.17 340 PRO A O 1
ATOM 2685 N N . ASN A 1 342 ? 40.904 6.272 31.275 1.00 49.65 341 ASN A N 1
ATOM 2686 C CA . ASN A 1 342 ? 40.338 7.629 31.216 1.00 49.40 341 ASN A CA 1
ATOM 2687 C C . ASN A 1 342 ? 39.746 8.029 32.584 1.00 54.85 341 ASN A C 1
ATOM 2688 O O . ASN A 1 342 ? 39.486 7.167 33.431 1.00 55.72 341 ASN A O 1
ATOM 2693 N N . GLY A 1 343 ? 39.618 9.334 32.809 1.00 50.66 342 GLY A N 1
ATOM 2694 C CA . GLY A 1 343 ? 39.099 9.895 34.055 1.00 49.31 342 GLY A CA 1
ATOM 2695 C C . GLY A 1 343 ? 40.012 9.781 35.268 1.00 48.66 342 GLY A C 1
ATOM 2696 O O . GLY A 1 343 ? 40.815 8.846 35.390 1.00 49.30 342 GLY A O 1
ATOM 2697 N N . LYS A 1 344 ? 39.857 10.735 36.186 1.00 39.53 343 LYS A N 1
ATOM 2698 C CA . LYS A 1 344 ? 40.596 10.849 37.437 1.00 37.38 343 LYS A CA 1
ATOM 2699 C C . LYS A 1 344 ? 39.770 10.283 38.621 1.00 38.04 343 LYS A C 1
ATOM 2700 O O . LYS A 1 344 ? 38.540 10.393 38.639 1.00 38.35 343 LYS A O 1
ATOM 2706 N N . VAL A 1 345 ? 40.460 9.687 39.597 1.00 29.76 344 VAL A N 1
ATOM 2707 C CA . VAL A 1 345 ? 39.833 9.131 40.792 1.00 26.98 344 VAL A CA 1
ATOM 2708 C C . VAL A 1 345 ? 40.077 10.123 41.943 1.00 27.88 344 VAL A C 1
ATOM 2709 O O . VAL A 1 345 ? 41.168 10.679 42.056 1.00 25.84 344 VAL A O 1
ATOM 2713 N N . PHE A 1 346 ? 39.047 10.378 42.757 1.00 22.88 345 PHE A N 1
ATOM 2714 C CA . PHE A 1 346 ? 39.147 11.275 43.913 1.00 20.98 345 PHE A CA 1
ATOM 2715 C C . PHE A 1 346 ? 38.798 10.518 45.172 1.00 22.83 345 PHE A C 1
ATOM 2716 O O . PHE A 1 346 ? 38.065 9.526 45.107 1.00 23.24 345 PHE A O 1
ATOM 2724 N N . ILE A 1 347 ? 39.340 10.975 46.308 1.00 16.57 346 ILE A N 1
ATOM 2725 C CA . ILE A 1 347 ? 39.037 10.428 47.625 1.00 15.97 346 ILE A CA 1
ATOM 2726 C C . ILE A 1 347 ? 38.204 11.487 48.366 1.00 19.13 346 ILE A C 1
ATOM 2727 O O . ILE A 1 347 ? 38.588 12.660 48.367 1.00 18.16 346 ILE A O 1
ATOM 2732 N N . ARG A 1 348 ? 37.070 11.073 48.974 1.00 15.16 347 ARG A N 1
ATOM 2733 C CA A ARG A 1 348 ? 36.233 11.975 49.747 0.50 13.51 347 ARG A CA 1
ATOM 2734 C CA B ARG A 1 348 ? 36.204 11.963 49.741 0.50 13.92 347 ARG A CA 1
ATOM 2735 C C . ARG A 1 348 ? 36.285 11.587 51.219 1.00 17.28 347 ARG A C 1
ATOM 2736 O O . ARG A 1 348 ? 35.700 10.572 51.624 1.00 16.96 347 ARG A O 1
ATOM 2751 N N . PRO A 1 349 ? 37.003 12.367 52.049 1.00 16.59 348 PRO A N 1
ATOM 2752 C CA . PRO A 1 349 ? 37.054 12.050 53.492 1.00 18.01 348 PRO A CA 1
ATOM 2753 C C . PRO A 1 349 ? 35.694 12.257 54.185 1.00 34.87 348 PRO A C 1
ATOM 2754 O O . PRO A 1 349 ? 34.905 13.127 53.735 1.00 31.18 348 PRO A O 1
#

CATH classification: 3.90.180.10 (+1 more: 3.40.50.720)

InterPro domains:
  IPR011032 GroES-like superfamily [SSF50129] (36-172)
  IPR013149 Alcohol dehydrogenase-like, C-terminal [PF00107] (179-293)
  IPR013154 Alcohol dehydrogenase-like, N-terminal [PF08240] (47-133)
  IPR020843 Enoylreductase domain [SM00829] (27-346)
  IPR036291 NAD(P)-binding domain superfamily [SSF51735] (139-314)

Radius of gyration: 20.33 Å; Cα contacts (8 Å, |Δi|>4): 778; chains: 1; bounding box: 45×41×60 Å

B-factor: mean 23.75, std 12.29, range [5.43, 91.68]

Secondary structure (DSSP, 8-state):
------EEEE-S-BS-SS---S------SEEEE--PPPPP-TTEEEEEEEEEE--HHHHHHHTT-SSS-B-TTSB--SEEEEEEEEE-SSHHHHHHTT-EEEEE-TTSS--SSBSEEEEEGGGEEEPPTTS-HHHHT--HHHHHHH--HHHHHH--SEE---TTSHHHHHHHHHHHHHT-EEEEEES-GGGHHHHHHHT-SEEEETTSTTHHHHHHH---S---EEEESS-HHHHHHHHH--TT-EEEE---S--S----S-THHHHHS--EEEE--TTT--TTHHHHHHHHHHHHHHHHTSS-----EEEEHHHHHHHHHHHHTSSSS-EEEE-

Nearest PDB structures (foldseek):
  3gms-assembly1_A  TM=8.331E-01  e=2.668E-21  Bacillus thuringiensis
  6k9y-assembly2_C  TM=8.277E-01  e=3.838E-20  Homo sapiens
  3jyl-assembly1_A  TM=8.455E-01  e=8.798E-20  Pseudomonas syringae pv. tomato
  4dup-assembly1_A  TM=8.118E-01  e=1.791E-19  Rhizobium etli CFN 42
  2j8z-assembly1_A-2  TM=7.621E-01  e=6.216E-19  Homo sapiens

Sequence (335 aa):
TIIPSEKALLLVGDGYTKTPSGSALEAEPYLEQGRIAVPAPGPSQVLIKVNNLLASINPSDVAFIKGQYGQPRVKGRPAGFEGVGTIVAGGDEPYAKSLVGKRVAFATGLSNWGSWAEYAVAEAAACIPLLLDTVRDEEDGAAIVNPLTAIAFDDIVKQQEGEKAFVTAGASQLCCKLIIGLAKEEGFRPIVTVRRDEQIALLKDIGAAHVLNEEKAPDFEATLRREVKAEQPRIFLDAVTGPLASSAIFNAPKRARWIIYGRLDPDATVIRREPGQLLIFQQHKHIEGFWLSEWRRQFKERRGPAILEAQQKRRFSSDGRWSSTVTAVVPLLAEAIAWVPAELTKPNGKVFIRRP

Organism: Mesorhizobium japonicum (strain LMG 29417 / CECT 9101 / MAFF 303099) (NCBI:txid266835)